Protein AF-A0A9N9WII1-F1 (afdb_monomer_lite)

Structure (mmCIF, N/CA/C/O backbone):
data_AF-A0A9N9WII1-F1
#
_entry.id   AF-A0A9N9WII1-F1
#
loop_
_atom_site.group_PDB
_atom_site.id
_atom_site.type_symbol
_atom_site.label_atom_id
_atom_site.label_alt_id
_atom_site.label_comp_id
_atom_site.label_asym_id
_atom_site.label_entity_id
_atom_site.label_seq_id
_atom_site.pdbx_PDB_ins_code
_atom_site.Cartn_x
_atom_site.Cartn_y
_atom_site.Cartn_z
_atom_site.occupancy
_atom_site.B_iso_or_equiv
_atom_site.auth_seq_id
_atom_site.auth_comp_id
_atom_site.auth_asym_id
_atom_site.auth_atom_id
_atom_site.pdbx_PDB_model_num
ATOM 1 N N . MET A 1 1 ? -1.642 25.940 16.169 1.00 78.31 1 MET A N 1
ATOM 2 C CA . MET A 1 1 ? -2.935 25.217 16.150 1.00 78.31 1 MET A CA 1
ATOM 3 C C . MET A 1 1 ? -2.741 23.756 15.752 1.00 78.31 1 MET A C 1
ATOM 5 O O . MET A 1 1 ? -3.078 22.901 16.557 1.00 78.31 1 MET A O 1
ATOM 9 N N . TYR A 1 2 ? -2.120 23.465 14.601 1.00 85.69 2 TYR A N 1
ATOM 10 C CA . TYR A 1 2 ? -1.881 22.089 14.137 1.00 85.69 2 TYR A CA 1
ATOM 11 C C . TYR A 1 2 ? -1.080 21.204 15.107 1.00 85.69 2 TYR A C 1
ATOM 13 O O . TYR A 1 2 ? -1.518 20.093 15.372 1.00 85.69 2 TYR A O 1
ATOM 21 N N . GLU A 1 3 ? -0.002 21.701 15.731 1.00 89.19 3 GLU A N 1
ATOM 22 C CA . GLU A 1 3 ? 0.749 20.929 16.748 1.00 89.19 3 GLU A CA 1
ATOM 23 C C . GLU A 1 3 ? -0.124 20.468 17.927 1.00 89.19 3 GLU A C 1
ATOM 25 O O . GLU A 1 3 ? -0.008 19.331 18.379 1.00 89.19 3 GLU A O 1
ATOM 30 N N . LYS A 1 4 ? -1.058 21.311 18.395 1.00 88.38 4 LYS A N 1
ATOM 31 C CA . LYS A 1 4 ? -1.980 20.931 19.480 1.00 88.38 4 LYS A CA 1
ATOM 32 C C . LYS A 1 4 ? -2.908 19.796 19.035 1.00 88.38 4 LYS A C 1
ATOM 34 O O . LYS A 1 4 ? -3.167 18.887 19.813 1.00 88.38 4 LYS A O 1
ATOM 39 N N . LEU A 1 5 ? -3.358 19.828 17.779 1.00 87.88 5 LEU A N 1
ATOM 40 C CA . LEU A 1 5 ? -4.249 18.820 17.204 1.00 87.88 5 LEU A CA 1
ATOM 41 C C . LEU A 1 5 ? -3.560 17.456 17.058 1.00 87.88 5 LEU A C 1
ATOM 43 O O . LEU A 1 5 ? -4.119 16.453 17.487 1.00 87.88 5 LEU A O 1
ATOM 47 N N . ILE A 1 6 ? -2.340 17.412 16.509 1.00 89.62 6 ILE A N 1
ATOM 48 C CA . ILE A 1 6 ? -1.592 16.150 16.362 1.00 89.62 6 ILE A CA 1
ATOM 49 C C . ILE A 1 6 ? -1.078 15.604 17.698 1.00 89.62 6 ILE A C 1
ATOM 51 O O . ILE A 1 6 ? -0.870 14.404 17.821 1.00 89.62 6 ILE A O 1
ATOM 55 N N . THR A 1 7 ? -0.896 16.461 18.708 1.00 88.88 7 THR A N 1
ATOM 56 C CA . THR A 1 7 ? -0.556 16.017 20.070 1.00 88.88 7 THR A CA 1
ATOM 57 C C . THR A 1 7 ? -1.765 15.397 20.764 1.00 88.88 7 THR A C 1
ATOM 59 O O . THR A 1 7 ? -1.621 14.393 21.452 1.00 88.88 7 THR A O 1
ATOM 62 N N . ALA A 1 8 ? -2.956 15.966 20.560 1.00 86.19 8 ALA A N 1
ATOM 63 C CA . ALA A 1 8 ? -4.197 15.421 21.101 1.00 86.19 8 ALA A CA 1
ATOM 64 C C . ALA A 1 8 ? -4.619 14.115 20.404 1.00 86.19 8 ALA A C 1
ATOM 66 O O . ALA A 1 8 ? -5.112 13.206 21.062 1.00 86.19 8 ALA A O 1
ATOM 67 N N . PHE A 1 9 ? -4.393 14.005 19.090 1.00 86.94 9 PHE A N 1
ATOM 68 C CA . PHE A 1 9 ? -4.797 12.856 18.274 1.00 86.94 9 PHE A CA 1
ATOM 69 C C . PHE A 1 9 ? -3.612 12.287 17.474 1.00 86.94 9 PHE A C 1
ATOM 71 O O . PHE A 1 9 ? -3.557 12.421 16.244 1.00 86.94 9 PHE A O 1
ATOM 78 N N . PRO A 1 10 ? -2.644 11.641 18.150 1.00 88.12 10 PRO A N 1
ATOM 79 C CA . PRO A 1 10 ? -1.378 11.244 17.540 1.00 88.12 10 PRO A CA 1
ATOM 80 C C . PRO A 1 10 ? -1.521 10.165 16.467 1.00 88.12 10 PRO A C 1
ATOM 82 O O . PRO A 1 10 ? -0.694 10.119 15.564 1.00 88.12 10 PRO A O 1
ATOM 85 N N . THR A 1 11 ? -2.560 9.332 16.509 1.00 88.56 11 THR A N 1
ATOM 86 C CA . THR A 1 11 ? -2.771 8.229 15.554 1.00 88.56 11 THR A CA 1
ATOM 87 C C . THR A 1 11 ? -3.595 8.624 14.326 1.00 88.56 11 THR A C 1
ATOM 89 O O . THR A 1 11 ? -3.671 7.876 13.350 1.00 88.56 11 THR A O 1
ATOM 92 N N . THR A 1 12 ? -4.220 9.805 14.330 1.00 89.81 12 THR A N 1
ATOM 93 C CA . THR A 1 12 ? -5.188 10.194 13.296 1.00 89.81 12 THR A CA 1
ATOM 94 C C . THR A 1 12 ? -4.489 10.751 12.060 1.00 89.81 12 THR A C 1
ATOM 96 O O . THR A 1 12 ? -4.201 11.947 11.965 1.00 89.81 12 THR A O 1
ATOM 99 N N . GLY A 1 13 ? -4.251 9.889 11.067 1.00 89.25 13 GLY A N 1
ATOM 100 C CA . GLY A 1 13 ? -3.503 10.243 9.854 1.00 89.25 13 GLY A CA 1
ATOM 101 C C . GLY A 1 13 ? -4.040 11.464 9.096 1.00 89.25 13 GLY A C 1
ATOM 102 O O . GLY A 1 13 ? -3.256 12.245 8.561 1.00 89.25 13 GLY A O 1
ATOM 103 N N . ARG A 1 14 ? -5.360 11.704 9.123 1.00 90.75 14 ARG A N 1
ATOM 104 C CA . ARG A 1 14 ? -5.988 12.881 8.497 1.00 90.75 14 ARG A CA 1
ATOM 105 C C . ARG A 1 14 ? -5.439 14.208 9.032 1.00 90.75 14 ARG A C 1
ATOM 107 O O . ARG A 1 14 ? -5.231 15.129 8.248 1.00 90.75 14 ARG A O 1
ATOM 114 N N . PHE A 1 15 ? -5.204 14.326 10.338 1.00 92.00 15 PHE A N 1
ATOM 115 C CA . PHE A 1 15 ? -4.716 15.576 10.932 1.00 92.00 15 PHE A CA 1
ATOM 116 C C . PHE A 1 15 ? -3.247 15.828 10.603 1.00 92.00 15 PHE A C 1
ATOM 118 O O . PHE A 1 15 ? -2.879 16.954 10.268 1.00 92.00 15 PHE A O 1
ATOM 125 N N . TRP A 1 16 ? -2.435 14.769 10.607 1.00 93.62 16 TRP A N 1
ATOM 126 C CA . TRP A 1 16 ? -1.055 14.826 10.130 1.00 93.62 16 TRP A CA 1
ATOM 127 C C . TRP A 1 16 ? -0.985 15.245 8.664 1.00 93.62 16 TRP A C 1
ATOM 129 O O . TRP A 1 16 ? -0.199 16.125 8.325 1.00 93.62 16 TRP A O 1
ATOM 139 N N . LYS A 1 17 ? -1.854 14.686 7.813 1.00 93.25 17 LYS A N 1
ATOM 140 C CA . LYS A 1 17 ? -1.925 15.025 6.388 1.00 93.25 17 LYS A CA 1
ATOM 141 C C . LYS A 1 17 ? -2.184 16.517 6.190 1.00 93.25 17 LYS A C 1
ATOM 143 O O . LYS A 1 17 ? -1.408 17.167 5.504 1.00 93.25 17 LYS A O 1
ATOM 148 N N . ILE A 1 18 ? -3.216 17.063 6.840 1.00 92.81 18 ILE A N 1
ATOM 149 C CA . ILE A 1 18 ? -3.580 18.486 6.724 1.00 92.81 18 ILE A CA 1
ATOM 150 C C . ILE A 1 18 ? -2.409 19.388 7.135 1.00 92.81 18 ILE A C 1
ATOM 152 O O . ILE A 1 18 ? -2.119 20.376 6.462 1.00 92.81 18 ILE A O 1
ATOM 156 N N . TYR A 1 19 ? -1.720 19.048 8.227 1.00 93.81 19 TYR A N 1
ATOM 157 C CA . TYR A 1 19 ? -0.582 19.834 8.693 1.00 93.81 19 TYR A CA 1
ATOM 158 C C . TYR A 1 19 ? 0.592 19.781 7.706 1.00 93.81 19 TYR A C 1
ATOM 160 O O . TYR A 1 19 ? 1.132 20.822 7.335 1.00 93.81 19 TYR A O 1
ATOM 168 N N . ILE A 1 20 ? 0.948 18.587 7.227 1.00 94.50 20 ILE A N 1
ATOM 169 C CA . ILE A 1 20 ? 2.042 18.413 6.266 1.00 94.50 20 ILE A CA 1
ATOM 170 C C . ILE A 1 20 ? 1.716 19.106 4.937 1.00 94.50 20 ILE A C 1
ATOM 172 O O . ILE A 1 20 ? 2.574 19.795 4.395 1.00 94.50 20 ILE A O 1
ATOM 176 N N . GLU A 1 21 ? 0.485 18.993 4.431 1.00 93.94 21 GLU A N 1
ATOM 177 C CA . GLU A 1 21 ? 0.046 19.685 3.212 1.00 93.94 21 GLU A CA 1
ATOM 178 C C . GLU A 1 21 ? 0.170 21.206 3.343 1.00 93.94 21 GLU A C 1
ATOM 180 O O . GLU A 1 21 ? 0.586 21.878 2.398 1.00 93.94 21 GLU A O 1
ATOM 185 N N . GLN A 1 22 ? -0.159 21.758 4.512 1.00 93.69 22 GLN A N 1
ATOM 186 C CA . GLN A 1 22 ? -0.024 23.189 4.761 1.00 93.69 22 GLN A CA 1
ATOM 187 C C . GLN A 1 22 ? 1.446 23.633 4.771 1.00 93.69 22 GLN A C 1
ATOM 189 O O . GLN A 1 22 ? 1.782 24.647 4.158 1.00 93.69 22 GLN A O 1
ATOM 194 N N . GLU A 1 23 ? 2.332 22.874 5.420 1.00 93.25 23 GLU A N 1
ATOM 195 C CA . GLU A 1 23 ? 3.770 23.177 5.442 1.00 93.25 23 GLU A CA 1
ATOM 196 C C . GLU A 1 23 ? 4.429 22.969 4.068 1.00 93.25 23 GLU A C 1
ATOM 198 O O . GLU A 1 23 ? 5.315 23.737 3.691 1.00 93.25 23 GLU A O 1
ATOM 203 N N . MET A 1 24 ? 3.955 21.997 3.278 1.00 92.44 24 MET A N 1
ATOM 204 C CA . MET A 1 24 ? 4.363 21.817 1.882 1.00 92.44 24 MET A CA 1
ATOM 205 C C . MET A 1 24 ? 3.962 23.013 1.014 1.00 92.44 24 MET A C 1
ATOM 207 O O . MET A 1 24 ? 4.803 23.539 0.288 1.00 92.44 24 MET A O 1
ATOM 211 N N . LYS A 1 25 ? 2.718 23.505 1.126 1.00 92.75 25 LYS A N 1
ATOM 212 C CA . LYS A 1 25 ? 2.266 24.720 0.415 1.00 92.75 25 LYS A CA 1
ATOM 213 C C . LYS A 1 25 ? 3.098 25.948 0.782 1.00 92.75 25 LYS A C 1
ATOM 215 O O . LYS A 1 25 ? 3.365 26.784 -0.075 1.00 92.75 25 LYS A O 1
ATOM 220 N N . ALA A 1 26 ? 3.531 26.036 2.039 1.00 93.38 26 ALA A N 1
ATOM 221 C CA . ALA A 1 26 ? 4.420 27.088 2.521 1.00 93.38 26 ALA A CA 1
ATOM 222 C C . ALA A 1 26 ? 5.902 26.881 2.138 1.00 93.38 26 ALA A C 1
ATOM 224 O O . ALA A 1 26 ? 6.727 27.724 2.474 1.00 93.38 26 ALA A O 1
ATOM 225 N N . ARG A 1 27 ? 6.251 25.782 1.447 1.00 91.94 27 ARG A N 1
ATOM 226 C CA . ARG A 1 27 ? 7.625 25.380 1.083 1.00 91.94 27 ARG A CA 1
ATOM 227 C C . ARG A 1 27 ? 8.581 25.219 2.275 1.00 91.94 27 ARG A C 1
ATOM 229 O O . ARG A 1 27 ? 9.798 25.298 2.121 1.00 91.94 27 ARG A O 1
ATOM 236 N N . ASN A 1 28 ? 8.055 24.912 3.461 1.00 92.94 28 ASN A N 1
ATOM 237 C CA . ASN A 1 28 ? 8.848 24.675 4.671 1.00 92.94 28 ASN A CA 1
ATOM 238 C C . ASN A 1 28 ? 9.367 23.225 4.727 1.00 92.94 28 ASN A C 1
ATOM 240 O O . ASN A 1 28 ? 9.013 22.452 5.622 1.00 92.94 28 ASN A O 1
ATOM 244 N N . PHE A 1 29 ? 10.207 22.829 3.767 1.00 91.81 29 PHE A N 1
ATOM 245 C CA . PHE A 1 29 ? 10.598 21.425 3.582 1.00 91.81 29 PHE A CA 1
ATOM 246 C C . PHE A 1 29 ? 11.352 20.807 4.771 1.00 91.81 29 PHE A C 1
ATOM 248 O O . PHE A 1 29 ? 11.190 19.615 5.025 1.00 91.81 29 PHE A O 1
ATOM 255 N N . GLU A 1 30 ? 12.099 21.600 5.546 1.00 92.31 30 GLU A N 1
ATOM 256 C CA . GLU A 1 30 ? 12.754 21.127 6.777 1.00 92.31 30 GLU A CA 1
ATOM 257 C C . GLU A 1 30 ? 11.744 20.694 7.848 1.00 92.31 30 GLU A C 1
ATOM 259 O O . GLU A 1 30 ? 11.939 19.699 8.549 1.00 92.31 30 GLU A O 1
ATOM 264 N N . LYS A 1 31 ? 10.637 21.435 7.985 1.00 92.75 31 LYS A N 1
ATOM 265 C CA . LYS A 1 31 ? 9.561 21.071 8.915 1.00 92.75 31 LYS A CA 1
ATOM 266 C C . LYS A 1 31 ? 8.824 19.838 8.421 1.00 92.75 31 LYS A C 1
ATOM 268 O O . LYS A 1 31 ? 8.553 18.945 9.217 1.00 92.75 31 LYS A O 1
ATOM 273 N N . VAL A 1 32 ? 8.542 19.769 7.120 1.00 93.75 32 VAL A N 1
ATOM 274 C CA . VAL A 1 32 ? 7.901 18.606 6.491 1.00 93.75 32 VAL A CA 1
ATOM 275 C C . VAL A 1 32 ? 8.704 17.328 6.752 1.00 93.75 32 VAL A C 1
ATOM 277 O O . VAL A 1 32 ? 8.130 16.321 7.163 1.00 93.75 32 VAL A O 1
ATOM 280 N N . GLU A 1 33 ? 10.030 17.377 6.614 1.00 92.75 33 GLU A N 1
ATOM 281 C CA . GLU A 1 33 ? 10.902 16.233 6.901 1.00 92.75 33 GLU A CA 1
ATOM 282 C C . GLU A 1 33 ? 10.810 15.788 8.369 1.00 92.75 33 GLU A C 1
ATOM 284 O O . GLU A 1 33 ? 10.593 14.607 8.650 1.00 92.75 33 GLU A O 1
ATOM 289 N N . LYS A 1 34 ? 10.869 16.737 9.315 1.00 94.12 34 LYS A N 1
ATOM 290 C CA . LYS A 1 34 ? 10.694 16.454 10.751 1.00 94.12 34 LYS A CA 1
ATOM 291 C C . LYS A 1 34 ? 9.317 15.865 11.073 1.00 94.12 34 LYS A C 1
ATOM 293 O O . LYS A 1 34 ? 9.204 15.018 11.959 1.00 94.12 34 LYS A O 1
ATOM 298 N N . LEU A 1 35 ? 8.263 16.291 10.374 1.00 93.94 35 LEU A N 1
ATOM 299 C CA . LEU A 1 35 ? 6.918 15.739 10.548 1.00 93.94 35 LEU A CA 1
ATOM 300 C C . LEU A 1 35 ? 6.841 14.292 10.058 1.00 93.94 35 LEU A C 1
ATOM 302 O O . LEU A 1 35 ? 6.364 13.437 10.804 1.00 93.94 35 LEU A O 1
ATOM 306 N N . PHE A 1 36 ? 7.384 13.987 8.875 1.00 94.31 36 PHE A N 1
ATOM 307 C CA . PHE A 1 36 ? 7.441 12.608 8.382 1.00 94.31 36 PHE A CA 1
ATOM 308 C C . PHE A 1 36 ? 8.247 11.693 9.311 1.00 94.31 36 PHE A C 1
ATOM 310 O O . PHE A 1 36 ? 7.791 10.590 9.607 1.00 94.31 36 PHE A O 1
ATOM 317 N N . GLN A 1 37 ? 9.382 12.154 9.847 1.00 92.81 37 GLN A N 1
ATOM 318 C CA . GLN A 1 37 ? 10.167 11.389 10.826 1.00 92.81 37 GLN A CA 1
ATOM 319 C C . GLN A 1 37 ? 9.369 11.053 12.099 1.00 92.81 37 GLN A C 1
ATOM 321 O O . GLN A 1 37 ? 9.545 9.977 12.670 1.00 92.81 37 GLN A O 1
ATOM 326 N N . ARG A 1 38 ? 8.464 11.941 12.537 1.00 91.81 38 ARG A N 1
ATOM 327 C CA . ARG A 1 38 ? 7.618 11.723 13.724 1.00 91.81 38 ARG A CA 1
ATOM 328 C C . ARG A 1 38 ? 6.481 10.732 13.476 1.00 91.81 38 ARG A C 1
ATOM 330 O O . ARG A 1 38 ? 6.171 9.952 14.378 1.00 91.81 38 ARG A O 1
ATOM 337 N N . CYS A 1 39 ? 5.835 10.786 12.309 1.00 91.69 39 CYS A N 1
ATOM 338 C CA . CYS A 1 39 ? 4.554 10.105 12.095 1.00 91.69 39 CYS A CA 1
ATOM 339 C C . CYS A 1 39 ? 4.600 8.900 11.148 1.00 91.69 39 CYS A C 1
ATOM 341 O O . CYS A 1 39 ? 3.839 7.959 11.354 1.00 91.69 39 CYS A O 1
ATOM 343 N N . LEU A 1 40 ? 5.465 8.891 10.129 1.00 90.38 40 LEU A N 1
ATOM 344 C CA . LEU A 1 40 ? 5.336 7.977 8.983 1.00 90.38 40 LEU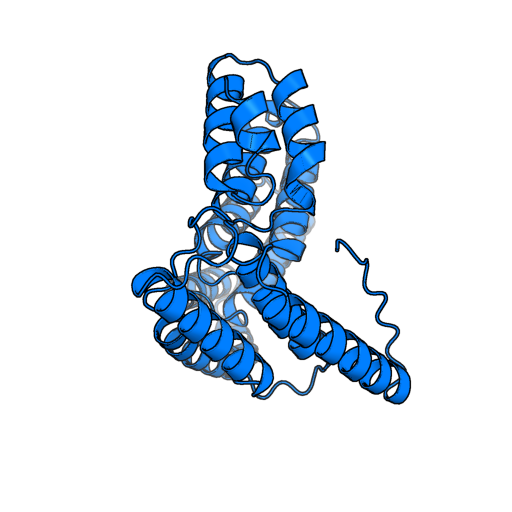 A CA 1
ATOM 345 C C . LEU A 1 40 ? 5.439 6.494 9.379 1.00 90.38 40 LEU A C 1
ATOM 347 O O . LEU A 1 40 ? 4.693 5.663 8.873 1.00 90.38 40 LEU A O 1
ATOM 351 N N . MET A 1 41 ? 6.320 6.175 10.330 1.00 89.56 41 MET A N 1
ATOM 352 C CA . MET A 1 41 ? 6.510 4.805 10.826 1.00 89.56 41 MET A CA 1
ATOM 353 C C . MET A 1 41 ? 5.447 4.354 11.830 1.00 89.56 41 MET A C 1
ATOM 355 O O . MET A 1 41 ? 5.254 3.157 12.001 1.00 89.56 41 MET A O 1
ATOM 359 N N . LYS A 1 42 ? 4.781 5.299 12.502 1.00 87.44 42 LYS A N 1
ATOM 360 C CA . LYS A 1 42 ? 3.769 5.014 13.532 1.00 87.44 42 LYS A CA 1
ATOM 361 C C . LYS A 1 42 ? 2.357 4.968 12.956 1.00 87.44 42 LYS A C 1
ATOM 363 O O . LYS A 1 42 ? 1.480 4.326 13.517 1.00 87.44 42 LYS A O 1
ATOM 368 N N . ILE A 1 43 ? 2.129 5.680 11.853 1.00 90.38 43 ILE A N 1
ATOM 369 C CA . ILE A 1 43 ? 0.808 5.877 11.264 1.00 90.38 43 ILE A CA 1
ATOM 370 C C . ILE A 1 43 ? 0.801 5.294 9.859 1.00 90.38 43 ILE A C 1
ATOM 372 O O . ILE A 1 43 ? 1.159 5.950 8.879 1.00 90.38 43 ILE A O 1
ATOM 376 N N . LEU A 1 44 ? 0.331 4.057 9.752 1.00 92.25 44 LEU A N 1
ATOM 377 C CA . LEU A 1 44 ? 0.162 3.369 8.477 1.00 92.25 44 LEU A CA 1
ATOM 378 C C . LEU A 1 44 ? -1.106 3.847 7.757 1.00 92.25 44 LEU A C 1
ATOM 380 O O . LEU A 1 44 ? -2.044 3.091 7.553 1.00 92.25 44 LEU A O 1
ATOM 384 N N . ASN A 1 45 ? -1.162 5.120 7.371 1.00 93.19 45 ASN A N 1
ATOM 385 C CA . ASN A 1 45 ? -2.290 5.680 6.627 1.00 93.19 45 ASN A CA 1
ATOM 386 C C . ASN A 1 45 ? -1.921 5.887 5.151 1.00 93.19 45 ASN A C 1
ATOM 388 O O . ASN A 1 45 ? -0.972 6.609 4.848 1.00 93.19 45 ASN A O 1
ATOM 392 N N . ILE A 1 46 ? -2.694 5.300 4.232 1.00 93.94 46 ILE A N 1
ATOM 393 C CA . ILE A 1 46 ? -2.408 5.337 2.788 1.00 93.94 46 ILE A CA 1
ATOM 394 C C . ILE A 1 46 ? -2.225 6.753 2.230 1.00 93.94 46 ILE A C 1
ATOM 396 O O . ILE A 1 46 ? -1.336 6.991 1.415 1.00 93.94 46 ILE A O 1
ATOM 400 N N . GLU A 1 47 ? -2.998 7.723 2.714 1.00 94.06 47 GLU A N 1
ATOM 401 C CA . GLU A 1 47 ? -2.918 9.100 2.238 1.00 94.06 47 GLU A CA 1
ATOM 402 C C . GLU A 1 47 ? -1.647 9.814 2.718 1.00 94.06 47 GLU A C 1
ATOM 404 O O . GLU A 1 47 ? -1.092 10.622 1.974 1.00 94.06 47 GLU A O 1
ATOM 409 N N . LEU A 1 48 ? -1.139 9.486 3.913 1.00 94.44 48 LEU A N 1
ATOM 410 C CA . LEU A 1 48 ? 0.159 9.982 4.388 1.00 94.44 48 LEU A CA 1
ATOM 411 C C . LEU A 1 48 ? 1.317 9.430 3.557 1.00 94.44 48 LEU A C 1
ATOM 413 O O . LEU A 1 48 ? 2.227 10.177 3.206 1.00 94.44 48 LEU A O 1
ATOM 417 N N . TRP A 1 49 ? 1.274 8.144 3.209 1.00 96.06 49 TRP A N 1
ATOM 418 C CA . TRP A 1 49 ? 2.300 7.519 2.370 1.00 96.06 49 TRP A CA 1
ATOM 419 C C . TRP A 1 49 ? 2.296 8.077 0.943 1.00 96.06 49 TRP A C 1
ATOM 421 O O . TRP A 1 49 ? 3.359 8.333 0.380 1.00 96.06 49 TRP A O 1
ATOM 431 N N . ARG A 1 50 ? 1.117 8.361 0.376 1.00 96.25 50 ARG A N 1
ATOM 432 C CA . ARG A 1 50 ? 1.002 9.077 -0.906 1.00 96.25 50 ARG A CA 1
ATOM 433 C C . ARG A 1 50 ? 1.574 10.493 -0.818 1.00 96.25 50 ARG A C 1
ATOM 435 O O . ARG A 1 50 ? 2.307 10.911 -1.712 1.00 96.25 50 ARG A O 1
ATOM 442 N N . LEU A 1 51 ? 1.290 11.217 0.267 1.00 96.19 51 LEU A N 1
ATOM 443 C CA . LEU A 1 51 ? 1.851 12.550 0.501 1.00 96.19 51 LEU A CA 1
ATOM 444 C C . LEU A 1 51 ? 3.381 12.511 0.644 1.00 96.19 51 LEU A C 1
ATOM 446 O O . LEU A 1 51 ? 4.064 13.365 0.087 1.00 96.19 51 LEU A O 1
ATOM 450 N N . TYR A 1 52 ? 3.922 11.496 1.321 1.00 96.62 52 TYR A N 1
ATOM 451 C CA . TYR A 1 52 ? 5.364 11.262 1.424 1.00 96.62 52 TYR A CA 1
ATOM 452 C C . TYR A 1 52 ? 6.014 11.043 0.052 1.00 96.62 52 TYR A C 1
ATOM 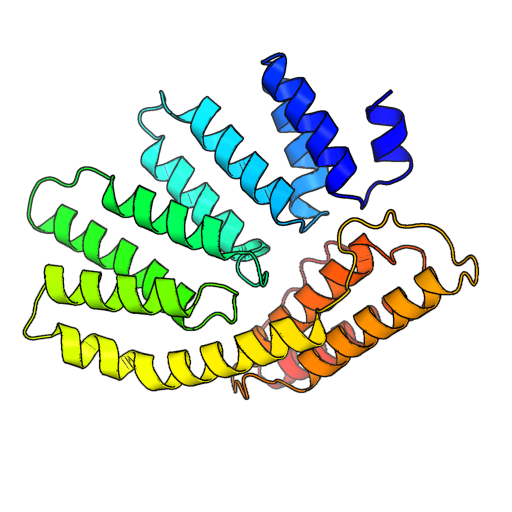454 O O . TYR A 1 52 ? 7.004 11.699 -0.268 1.00 96.62 52 TYR A O 1
ATOM 462 N N . LEU A 1 53 ? 5.438 10.182 -0.792 1.00 96.69 53 LEU A N 1
ATOM 463 C CA . LEU A 1 53 ? 5.951 9.945 -2.145 1.00 96.69 53 LEU A CA 1
ATOM 464 C C . LEU A 1 53 ? 5.910 11.222 -2.998 1.00 96.69 53 LEU A C 1
ATOM 466 O O . LEU A 1 53 ? 6.874 11.522 -3.703 1.00 96.69 53 LEU A O 1
ATOM 470 N N . ASN A 1 54 ? 4.846 12.020 -2.880 1.00 95.44 54 ASN A N 1
ATOM 471 C CA . ASN A 1 54 ? 4.758 13.324 -3.541 1.00 95.44 54 ASN A CA 1
ATOM 472 C C . ASN A 1 54 ? 5.836 14.300 -3.047 1.00 95.44 54 ASN A C 1
ATOM 474 O O . ASN A 1 54 ? 6.478 14.957 -3.863 1.00 95.44 54 ASN A O 1
ATOM 478 N N . TYR A 1 55 ? 6.092 14.351 -1.739 1.00 95.19 55 TYR A N 1
ATOM 479 C CA . TYR A 1 55 ? 7.170 15.157 -1.164 1.00 95.19 55 TYR A CA 1
ATOM 480 C C . TYR A 1 55 ? 8.553 14.740 -1.691 1.00 95.19 55 TYR A C 1
ATOM 482 O O . TYR A 1 55 ? 9.354 15.598 -2.071 1.00 95.19 55 TYR A O 1
ATOM 490 N N . VAL A 1 56 ? 8.849 13.436 -1.757 1.00 95.25 56 VAL A N 1
ATOM 491 C CA . VAL A 1 56 ? 10.122 12.941 -2.312 1.00 95.25 56 VAL A CA 1
ATOM 492 C C . VAL A 1 56 ? 10.233 13.307 -3.792 1.00 95.25 56 VAL A C 1
ATOM 494 O O . VAL A 1 56 ? 11.283 13.782 -4.228 1.00 95.25 56 VAL A O 1
ATOM 497 N N . LYS A 1 57 ? 9.143 13.157 -4.553 1.00 94.12 57 LYS A N 1
ATOM 498 C CA . LYS A 1 57 ? 9.079 13.549 -5.963 1.00 94.12 57 LYS A CA 1
ATOM 499 C C . LYS A 1 57 ? 9.377 15.036 -6.156 1.00 94.12 57 LYS A C 1
ATOM 501 O O . LYS A 1 57 ? 10.186 15.366 -7.012 1.00 94.12 57 LYS A O 1
ATOM 506 N N . GLU A 1 58 ? 8.770 15.917 -5.367 1.00 92.44 58 GLU A N 1
ATOM 507 C CA . GLU A 1 58 ? 8.935 17.369 -5.503 1.00 92.44 58 GLU A CA 1
ATOM 508 C C . GLU A 1 58 ? 10.313 17.857 -5.034 1.00 92.44 58 GLU A C 1
ATOM 510 O O . GLU A 1 58 ? 10.932 18.695 -5.683 1.00 92.44 58 GLU A O 1
ATOM 515 N N . THR A 1 59 ? 10.831 17.313 -3.931 1.00 92.19 59 THR A N 1
ATOM 516 C CA . THR A 1 59 ? 12.078 17.814 -3.328 1.00 92.19 59 THR A CA 1
ATOM 517 C C . THR A 1 59 ? 13.342 17.199 -3.907 1.00 92.19 59 THR A C 1
ATOM 519 O O . THR A 1 59 ? 14.417 17.790 -3.792 1.00 92.19 59 THR A O 1
ATOM 522 N N . LYS A 1 60 ? 13.258 15.995 -4.485 1.00 91.75 60 LYS A N 1
ATOM 523 C CA . LYS A 1 60 ? 14.434 15.255 -4.961 1.00 91.75 60 LYS A CA 1
ATOM 524 C C . LYS A 1 60 ? 14.538 15.197 -6.485 1.00 91.75 60 LYS A C 1
ATOM 526 O O . LYS A 1 60 ? 15.556 14.699 -6.951 1.00 91.75 60 LYS A O 1
ATOM 531 N N . CYS A 1 61 ? 13.569 15.714 -7.252 1.00 90.75 61 CYS A N 1
ATOM 532 C CA . CYS A 1 61 ? 13.547 15.621 -8.724 1.00 90.75 61 CYS A CA 1
ATOM 533 C C . CYS A 1 61 ? 14.789 16.193 -9.421 1.00 90.75 61 CYS A C 1
ATOM 535 O O . CYS A 1 61 ? 15.181 15.685 -10.465 1.00 90.75 61 CYS A O 1
ATOM 537 N N . MET A 1 62 ? 15.420 17.214 -8.838 1.00 90.19 62 MET A N 1
ATOM 538 C CA . MET A 1 62 ? 16.603 17.870 -9.410 1.00 90.19 62 MET A CA 1
ATOM 539 C C . MET A 1 62 ? 17.921 17.163 -9.056 1.00 90.19 62 MET A C 1
ATOM 541 O O . MET A 1 62 ? 18.983 17.578 -9.514 1.00 90.19 62 MET A O 1
ATOM 545 N N . LEU A 1 63 ? 17.890 16.125 -8.212 1.00 92.00 63 LEU A N 1
ATOM 546 C CA . LEU A 1 63 ? 19.099 15.401 -7.830 1.00 92.00 63 LEU A CA 1
ATOM 547 C C . LEU A 1 63 ? 19.507 14.410 -8.931 1.00 92.00 63 LEU A C 1
ATOM 549 O O . LEU A 1 63 ? 18.652 13.673 -9.420 1.00 92.00 63 LEU A O 1
ATOM 553 N N . PRO A 1 64 ? 20.809 14.259 -9.235 1.00 90.88 64 PRO A N 1
ATOM 554 C CA . PRO A 1 64 ? 21.280 13.212 -10.148 1.00 90.88 64 PRO A CA 1
ATOM 555 C C . PRO A 1 64 ? 20.871 11.800 -9.696 1.00 90.88 64 PRO A C 1
ATOM 557 O O . PRO A 1 64 ? 20.554 10.939 -10.509 1.00 90.88 64 PRO A O 1
ATOM 560 N N . THR A 1 65 ? 20.799 11.586 -8.378 1.00 93.19 65 THR A N 1
ATOM 561 C CA . THR A 1 65 ? 20.380 10.327 -7.736 1.00 93.19 65 THR A CA 1
ATOM 562 C C . THR A 1 65 ? 18.863 10.213 -7.541 1.00 93.19 65 THR A C 1
ATOM 564 O O . THR A 1 65 ? 18.397 9.341 -6.809 1.00 93.19 65 THR A O 1
ATOM 567 N N . TYR A 1 66 ? 18.063 11.085 -8.171 1.00 93.56 66 TYR A N 1
ATOM 568 C CA . TYR A 1 66 ? 16.603 11.090 -8.033 1.00 93.56 66 TYR A CA 1
ATOM 569 C C . TYR A 1 66 ? 15.990 9.720 -8.319 1.00 93.56 66 TYR A C 1
ATOM 571 O O . TYR A 1 66 ? 15.180 9.238 -7.528 1.00 93.56 66 TYR A O 1
ATOM 579 N N . LYS A 1 67 ? 16.400 9.080 -9.424 1.00 92.25 67 LYS A N 1
ATOM 580 C CA . LYS A 1 67 ? 15.814 7.811 -9.871 1.00 92.25 67 LYS A CA 1
ATOM 581 C C . LYS A 1 67 ? 15.974 6.712 -8.808 1.00 92.25 67 LYS A C 1
ATOM 583 O O . LYS A 1 67 ? 15.008 6.037 -8.465 1.00 92.25 67 LYS A O 1
ATOM 588 N N . GLU A 1 68 ? 17.169 6.601 -8.233 1.00 92.44 68 GLU A N 1
ATOM 589 C CA . GLU A 1 68 ? 17.485 5.646 -7.165 1.00 92.44 68 GLU A CA 1
ATOM 590 C C . GLU A 1 68 ? 16.717 5.958 -5.877 1.00 92.44 68 GLU A C 1
ATOM 592 O O . GLU A 1 68 ? 16.069 5.079 -5.312 1.00 92.44 68 GLU A O 1
ATOM 597 N N . LYS A 1 69 ? 16.728 7.223 -5.435 1.00 94.31 69 LYS A N 1
ATOM 598 C CA . LYS A 1 69 ? 16.032 7.647 -4.209 1.00 94.31 69 LYS A CA 1
ATOM 599 C C . LYS A 1 69 ? 14.521 7.465 -4.307 1.00 94.31 69 LYS A C 1
ATOM 601 O O . LYS A 1 69 ? 13.886 7.072 -3.333 1.00 94.31 69 LYS A O 1
ATOM 606 N N . MET A 1 70 ? 13.941 7.742 -5.472 1.00 96.25 70 MET A N 1
ATOM 607 C CA . MET A 1 70 ? 12.510 7.581 -5.699 1.00 96.25 70 MET A CA 1
ATOM 608 C C . MET A 1 70 ? 12.117 6.100 -5.752 1.00 96.25 70 MET A C 1
ATOM 610 O O . MET A 1 70 ? 11.114 5.728 -5.149 1.00 96.25 70 MET A O 1
ATOM 614 N N . ALA A 1 71 ? 12.917 5.240 -6.398 1.00 95.31 71 ALA A N 1
ATOM 615 C CA . ALA A 1 71 ? 12.696 3.792 -6.377 1.00 95.31 71 ALA A CA 1
ATOM 616 C C . ALA A 1 71 ? 12.746 3.232 -4.944 1.00 95.31 71 ALA A C 1
ATOM 618 O O . ALA A 1 71 ? 11.828 2.529 -4.530 1.00 95.31 71 ALA A O 1
ATOM 619 N N . GLN A 1 72 ? 13.746 3.637 -4.150 1.00 96.31 72 GLN A N 1
ATOM 620 C CA . GLN A 1 72 ? 13.846 3.268 -2.732 1.00 96.31 72 GLN A CA 1
ATOM 621 C C . GLN A 1 72 ? 12.630 3.737 -1.922 1.00 96.31 72 GLN A C 1
ATOM 623 O O . GLN A 1 72 ? 12.123 2.989 -1.088 1.00 96.31 72 GLN A O 1
ATOM 628 N N . ALA A 1 73 ? 12.133 4.952 -2.175 1.00 97.00 73 ALA A N 1
ATOM 629 C CA . ALA A 1 73 ? 10.943 5.471 -1.504 1.00 97.00 73 ALA A CA 1
ATOM 630 C C . ALA A 1 73 ? 9.680 4.663 -1.851 1.00 97.00 73 ALA A C 1
ATOM 632 O O . ALA A 1 73 ? 8.879 4.381 -0.958 1.00 97.00 73 ALA A O 1
ATOM 633 N N . TYR A 1 74 ? 9.511 4.252 -3.114 1.00 98.19 74 TYR A N 1
ATOM 634 C CA . TYR A 1 74 ? 8.411 3.373 -3.521 1.00 98.19 74 TYR A CA 1
ATOM 635 C C . TYR A 1 74 ? 8.527 1.975 -2.913 1.00 98.19 74 TYR A C 1
ATOM 637 O O . TYR A 1 74 ? 7.539 1.473 -2.378 1.00 98.19 74 TYR A O 1
ATOM 645 N N . ASP A 1 75 ? 9.711 1.359 -2.946 1.00 96.69 75 ASP A N 1
ATOM 646 C CA . ASP A 1 75 ? 9.936 0.044 -2.339 1.00 96.69 75 ASP A CA 1
ATOM 647 C C . ASP A 1 75 ? 9.624 0.074 -0.838 1.00 96.69 75 ASP A C 1
ATOM 649 O O . ASP A 1 75 ? 8.900 -0.790 -0.338 1.00 96.69 75 ASP A O 1
ATOM 653 N N . PHE A 1 76 ? 10.085 1.119 -0.146 1.00 96.31 76 PHE A N 1
ATOM 654 C CA . PHE A 1 76 ? 9.811 1.350 1.268 1.00 96.31 76 PHE A CA 1
ATOM 655 C C . PHE A 1 76 ? 8.316 1.550 1.548 1.00 96.31 76 PHE A C 1
ATOM 657 O O . PHE A 1 76 ? 7.764 0.921 2.453 1.00 96.31 76 PHE A O 1
ATOM 664 N N . ALA A 1 77 ? 7.627 2.368 0.745 1.00 96.81 77 ALA A N 1
ATOM 665 C CA . ALA A 1 77 ? 6.186 2.552 0.877 1.00 96.81 77 ALA A CA 1
ATOM 666 C C . ALA A 1 77 ? 5.438 1.228 0.676 1.00 96.81 77 ALA A C 1
ATOM 668 O O . ALA A 1 77 ? 4.595 0.863 1.490 1.00 96.81 77 ALA A O 1
ATOM 669 N N . LEU A 1 78 ? 5.775 0.455 -0.356 1.00 96.31 78 LEU A N 1
ATOM 670 C CA . LEU A 1 78 ? 5.131 -0.827 -0.635 1.00 96.31 78 LEU A CA 1
ATOM 671 C C . LEU A 1 78 ? 5.449 -1.898 0.410 1.00 96.31 78 LEU A C 1
ATOM 673 O O . LEU A 1 78 ? 4.651 -2.813 0.603 1.00 96.31 78 LEU A O 1
ATOM 677 N N . GLU A 1 79 ? 6.595 -1.835 1.083 1.00 95.06 79 GLU A N 1
ATOM 678 C CA . GLU A 1 79 ? 6.888 -2.693 2.235 1.00 95.06 79 GLU A CA 1
ATOM 679 C C . GLU A 1 79 ? 5.938 -2.408 3.410 1.00 95.06 79 GLU A C 1
ATOM 681 O O . GLU A 1 79 ? 5.489 -3.343 4.069 1.00 95.06 79 GLU A O 1
ATOM 686 N N . LYS A 1 80 ? 5.601 -1.134 3.651 1.00 94.00 80 LYS A N 1
ATOM 687 C CA . LYS A 1 80 ? 4.805 -0.705 4.813 1.00 94.00 80 LYS A CA 1
ATOM 688 C C . LYS A 1 80 ? 3.299 -0.655 4.571 1.00 94.00 80 LYS A C 1
ATOM 690 O O . LYS A 1 80 ? 2.538 -1.114 5.413 1.00 94.00 80 LYS A O 1
ATOM 695 N N . ILE A 1 81 ? 2.864 -0.105 3.439 1.00 95.56 81 ILE A N 1
ATOM 696 C CA . ILE A 1 81 ? 1.450 0.146 3.115 1.00 95.56 81 ILE A CA 1
ATOM 697 C C . ILE A 1 81 ? 0.972 -0.632 1.879 1.00 95.56 81 ILE A C 1
ATOM 699 O O . ILE A 1 81 ? -0.176 -0.501 1.469 1.00 95.56 81 ILE A O 1
ATOM 703 N N . GLY A 1 82 ? 1.819 -1.475 1.278 1.00 95.25 82 GLY A N 1
ATOM 704 C CA . GLY A 1 82 ? 1.467 -2.211 0.057 1.00 95.25 82 GLY A CA 1
ATOM 705 C C . GLY A 1 82 ? 0.341 -3.238 0.225 1.00 95.25 82 GLY A C 1
ATOM 706 O O . GLY A 1 82 ? -0.252 -3.630 -0.775 1.00 95.25 82 GLY A O 1
ATOM 707 N N . LEU A 1 83 ? 0.042 -3.654 1.465 1.00 95.19 83 LEU A N 1
ATOM 708 C CA . LEU A 1 83 ? -1.068 -4.555 1.813 1.00 95.19 83 LEU A CA 1
ATOM 709 C C . LEU A 1 83 ? -2.418 -3.834 1.961 1.00 95.19 83 LEU A C 1
ATOM 711 O O . LEU A 1 83 ? -3.440 -4.493 2.144 1.00 95.19 83 LEU A O 1
ATOM 715 N N . ASP A 1 84 ? -2.429 -2.501 1.907 1.00 96.38 84 ASP A N 1
ATOM 716 C CA . ASP A 1 84 ? -3.650 -1.711 1.988 1.00 96.38 84 ASP A CA 1
ATOM 717 C C . ASP A 1 84 ? -4.563 -1.989 0.792 1.00 96.38 84 ASP A C 1
ATOM 719 O O . ASP A 1 84 ? -4.123 -1.964 -0.359 1.00 96.38 84 ASP A O 1
ATOM 723 N N . ILE A 1 85 ? -5.857 -2.180 1.049 1.00 95.75 85 ILE A N 1
ATOM 724 C CA . ILE A 1 85 ? -6.862 -2.387 0.000 1.00 95.75 85 ILE A CA 1
ATOM 725 C C . ILE A 1 85 ? -6.873 -1.245 -1.039 1.00 95.75 85 ILE A C 1
ATOM 727 O O . ILE A 1 85 ? -7.184 -1.474 -2.207 1.00 95.75 85 ILE A O 1
ATOM 731 N N . HIS A 1 86 ? -6.489 -0.027 -0.644 1.00 96.31 86 HIS A N 1
ATOM 732 C CA . HIS A 1 86 ? -6.403 1.151 -1.508 1.00 96.31 86 HIS A CA 1
ATOM 733 C C . HIS A 1 86 ? -4.974 1.445 -2.000 1.00 96.31 86 HIS A C 1
ATOM 735 O O . HIS A 1 86 ? -4.713 2.550 -2.471 1.00 96.31 86 HIS A O 1
ATOM 741 N N . ALA A 1 87 ? -4.038 0.490 -1.927 1.00 97.00 87 ALA A N 1
ATOM 742 C CA . ALA A 1 87 ? -2.647 0.687 -2.353 1.00 97.00 87 ALA A CA 1
ATOM 743 C C . ALA A 1 87 ? -2.450 0.796 -3.876 1.00 97.00 87 ALA A C 1
ATOM 745 O O . ALA A 1 87 ? -1.346 1.119 -4.319 1.00 97.00 87 ALA A O 1
ATOM 746 N N . TYR A 1 88 ? -3.483 0.543 -4.691 1.00 97.56 88 TYR A N 1
ATOM 747 C CA . TYR A 1 88 ? -3.391 0.549 -6.158 1.00 97.56 88 TYR A CA 1
ATOM 748 C C . TYR A 1 88 ? -2.678 1.775 -6.754 1.00 97.56 88 TYR A C 1
ATOM 750 O O . TYR A 1 88 ? -1.791 1.567 -7.582 1.00 97.56 88 TYR A O 1
ATOM 758 N N . PRO A 1 89 ? -2.964 3.026 -6.336 1.00 97.56 89 PRO A N 1
ATOM 759 C CA . PRO A 1 89 ? -2.270 4.189 -6.880 1.00 97.56 89 PRO A CA 1
ATOM 760 C C . PRO A 1 89 ? -0.752 4.124 -6.677 1.00 97.56 89 PRO A C 1
ATOM 762 O O . PRO A 1 89 ? -0.013 4.439 -7.597 1.00 97.56 89 PRO A O 1
ATOM 765 N N . ILE A 1 90 ? -0.273 3.636 -5.525 1.00 98.06 90 ILE A N 1
ATOM 766 C CA . ILE A 1 90 ? 1.169 3.519 -5.252 1.00 98.06 90 ILE A CA 1
ATOM 767 C C . ILE A 1 90 ? 1.810 2.478 -6.175 1.00 98.06 90 ILE A C 1
ATOM 769 O O . ILE A 1 90 ? 2.875 2.727 -6.738 1.00 98.06 90 ILE A O 1
ATOM 773 N N . TRP A 1 91 ? 1.151 1.331 -6.367 1.00 98.12 91 TRP A N 1
ATOM 774 C CA . TRP A 1 91 ? 1.609 0.302 -7.304 1.00 98.12 91 TRP A CA 1
ATOM 775 C C . TRP A 1 91 ? 1.690 0.834 -8.737 1.00 98.12 91 TRP A C 1
ATOM 777 O O . TRP A 1 91 ? 2.718 0.687 -9.398 1.00 98.12 91 TRP A O 1
ATOM 787 N N . ASN A 1 92 ? 0.618 1.476 -9.201 1.00 97.88 92 ASN A N 1
ATOM 788 C CA . ASN A 1 92 ? 0.527 2.018 -10.550 1.00 97.88 92 ASN A CA 1
ATOM 789 C C . ASN A 1 92 ? 1.547 3.141 -10.798 1.00 97.88 92 ASN A C 1
ATOM 791 O O . ASN A 1 92 ? 2.215 3.157 -11.836 1.00 97.88 92 ASN A O 1
ATOM 795 N N . ASP A 1 93 ? 1.709 4.051 -9.839 1.00 97.94 93 ASP A N 1
ATOM 796 C CA . ASP A 1 93 ? 2.657 5.160 -9.934 1.00 97.94 93 ASP A CA 1
ATOM 797 C C . ASP A 1 93 ? 4.103 4.651 -9.939 1.00 97.94 93 ASP A C 1
ATOM 799 O O . ASP A 1 93 ? 4.921 5.154 -10.711 1.00 97.94 93 ASP A O 1
ATOM 803 N N . TYR A 1 94 ? 4.418 3.608 -9.159 1.00 98.25 94 TYR A N 1
ATOM 804 C CA . TYR A 1 94 ? 5.751 3.006 -9.174 1.00 98.25 94 TYR A CA 1
ATOM 805 C C . TYR A 1 94 ? 6.064 2.328 -10.512 1.00 98.25 94 TYR A C 1
ATOM 807 O O . TYR A 1 94 ? 7.128 2.547 -11.091 1.00 98.25 94 TYR A O 1
ATOM 815 N N . VAL A 1 95 ? 5.120 1.553 -11.052 1.00 97.75 95 VAL A N 1
ATOM 816 C CA . VAL A 1 95 ? 5.262 0.944 -12.382 1.00 97.75 95 VAL A CA 1
ATOM 817 C C . VAL A 1 95 ? 5.453 2.014 -13.456 1.00 97.75 95 VAL A C 1
ATOM 819 O O . VAL A 1 95 ? 6.344 1.893 -14.298 1.00 97.75 95 VAL A O 1
ATOM 822 N N . THR A 1 96 ? 4.642 3.072 -13.423 1.00 97.38 96 THR A N 1
ATOM 823 C CA . THR A 1 96 ? 4.732 4.190 -14.372 1.00 97.38 96 THR A CA 1
ATOM 824 C C . THR A 1 96 ? 6.087 4.885 -14.267 1.00 97.38 96 THR A C 1
ATOM 826 O O . THR A 1 96 ? 6.730 5.146 -15.283 1.00 97.38 96 THR A O 1
ATOM 829 N N . PHE A 1 97 ? 6.562 5.116 -13.043 1.00 97.00 97 PHE A N 1
ATOM 830 C CA . PHE A 1 97 ? 7.882 5.672 -12.781 1.00 97.00 97 PHE A CA 1
ATOM 831 C C . PHE A 1 97 ? 8.999 4.799 -13.371 1.00 97.00 97 PHE A C 1
ATOM 833 O O . PHE A 1 97 ? 9.828 5.312 -14.119 1.00 97.00 97 PHE A O 1
ATOM 840 N N . LEU A 1 98 ? 8.990 3.485 -13.122 1.00 96.19 98 LEU A N 1
ATOM 841 C CA . LEU A 1 98 ? 9.992 2.561 -13.666 1.00 96.19 98 LEU A CA 1
ATOM 842 C C . LEU A 1 98 ? 9.955 2.498 -15.200 1.00 96.19 98 LEU A C 1
ATOM 844 O O . LEU A 1 98 ? 11.004 2.466 -15.840 1.00 96.19 98 LEU A O 1
ATOM 848 N N . LYS A 1 99 ? 8.763 2.536 -15.812 1.00 94.62 99 LYS A N 1
ATOM 849 C CA . LYS A 1 99 ? 8.608 2.631 -17.274 1.00 94.62 99 LYS A CA 1
ATOM 850 C C . LYS A 1 99 ? 9.134 3.957 -17.836 1.00 94.62 99 LYS A C 1
ATOM 852 O O . LYS A 1 99 ? 9.615 3.966 -18.967 1.00 94.62 99 LYS A O 1
ATOM 857 N N . GLY A 1 100 ? 9.088 5.042 -17.066 1.00 92.69 100 GLY A N 1
ATOM 858 C CA . GLY A 1 100 ? 9.624 6.354 -17.440 1.00 92.69 100 GLY A CA 1
ATOM 859 C C . GLY A 1 100 ? 11.141 6.504 -17.277 1.00 92.69 100 GLY A C 1
ATOM 860 O O . GLY A 1 100 ? 11.698 7.495 -17.733 1.00 92.69 100 GLY A O 1
ATOM 861 N N . VAL A 1 101 ? 11.834 5.547 -16.647 1.00 91.62 101 VAL A N 1
ATOM 862 C CA . VAL A 1 101 ? 13.298 5.592 -16.521 1.00 91.62 101 VAL A CA 1
ATOM 863 C C . VAL A 1 101 ? 13.953 5.348 -17.883 1.00 91.62 101 VAL A C 1
ATOM 865 O O . VAL A 1 101 ? 13.742 4.299 -18.496 1.00 91.62 101 VAL A O 1
ATOM 868 N N . ASP A 1 102 ? 14.768 6.299 -18.343 1.00 88.38 102 ASP A N 1
ATOM 869 C CA . ASP A 1 102 ? 15.606 6.110 -19.535 1.00 88.38 102 ASP A CA 1
ATOM 870 C C . ASP A 1 102 ? 16.577 4.948 -19.328 1.00 88.38 102 ASP A C 1
ATOM 872 O O . ASP A 1 102 ? 17.269 4.880 -18.309 1.00 88.38 102 ASP A O 1
ATOM 876 N N . ALA A 1 103 ? 16.630 4.057 -20.308 1.00 89.00 103 ALA A N 1
ATOM 877 C CA . ALA A 1 103 ? 17.565 2.949 -20.373 1.00 89.00 103 ALA A CA 1
ATOM 878 C C . ALA A 1 103 ? 18.146 2.935 -21.787 1.00 89.00 103 ALA A C 1
ATOM 880 O O . ALA A 1 103 ? 17.388 2.944 -22.752 1.00 89.00 103 ALA A O 1
ATOM 881 N N . VAL A 1 104 ? 19.475 2.965 -21.901 1.00 88.75 104 VAL A N 1
ATOM 882 C CA . VAL A 1 104 ? 20.172 2.974 -23.192 1.00 88.75 104 VAL A CA 1
ATOM 883 C C . VAL A 1 104 ? 21.008 1.709 -23.297 1.00 88.75 104 VAL A C 1
ATOM 885 O O . VAL A 1 104 ? 21.854 1.438 -22.444 1.00 88.75 104 VAL A O 1
ATOM 888 N N . GLY A 1 105 ? 20.766 0.945 -24.358 1.00 92.38 105 GLY A N 1
ATOM 889 C CA . GLY A 1 105 ? 21.443 -0.317 -24.618 1.00 92.38 105 GLY A CA 1
ATOM 890 C C . GLY A 1 105 ? 20.737 -1.523 -23.996 1.00 92.38 105 GLY A C 1
ATOM 891 O O . GLY A 1 105 ? 20.071 -1.439 -22.963 1.00 92.38 105 GLY A O 1
ATOM 892 N N . SER A 1 106 ? 20.945 -2.678 -24.629 1.00 91.94 106 SER A N 1
ATOM 893 C CA . SER A 1 106 ? 20.229 -3.927 -24.335 1.00 91.94 106 SER A CA 1
ATOM 894 C C . SER A 1 106 ? 20.305 -4.357 -22.862 1.00 91.94 106 SER A C 1
ATOM 896 O O . SER A 1 106 ? 19.318 -4.819 -22.291 1.00 91.94 106 SER A O 1
ATOM 898 N N . TYR A 1 107 ? 21.450 -4.170 -22.197 1.00 93.06 107 TYR A N 1
ATOM 899 C CA . TYR A 1 107 ? 21.593 -4.533 -20.784 1.00 93.06 107 TYR A CA 1
ATOM 900 C C . TYR A 1 107 ? 20.705 -3.678 -19.864 1.00 93.06 107 TYR A C 1
ATOM 902 O O . TYR A 1 107 ? 19.974 -4.218 -19.032 1.00 93.06 107 TYR A O 1
ATOM 910 N N . ALA A 1 108 ? 20.722 -2.352 -20.037 1.00 92.31 108 ALA A N 1
ATOM 911 C CA . ALA A 1 108 ? 19.928 -1.433 -19.223 1.00 92.31 108 ALA A CA 1
ATOM 912 C C . ALA A 1 108 ? 18.420 -1.608 -19.475 1.00 92.31 108 ALA A C 1
ATOM 914 O O . ALA A 1 108 ? 17.622 -1.582 -18.536 1.00 92.31 108 ALA A O 1
ATOM 915 N N . GLU A 1 109 ? 18.021 -1.843 -20.728 1.00 93.44 109 GLU A N 1
ATOM 916 C CA . GLU A 1 109 ? 16.628 -2.134 -21.083 1.00 93.44 109 GLU A CA 1
ATOM 917 C C . GLU A 1 109 ? 16.136 -3.426 -20.418 1.00 93.44 109 GLU A C 1
ATOM 919 O O . GLU A 1 109 ? 15.063 -3.444 -19.812 1.00 93.44 109 GLU A O 1
ATOM 924 N N . ASN A 1 110 ? 16.949 -4.488 -20.426 1.00 94.00 110 ASN A N 1
ATOM 925 C CA . ASN A 1 110 ? 16.615 -5.745 -19.752 1.00 94.00 110 ASN A CA 1
ATOM 926 C C . ASN A 1 110 ? 16.508 -5.599 -18.224 1.00 94.00 110 ASN A C 1
ATOM 928 O O . ASN A 1 110 ? 15.635 -6.219 -17.602 1.00 94.00 110 ASN A O 1
ATOM 932 N N . GLN A 1 111 ? 17.339 -4.757 -17.601 1.00 93.94 111 GLN A N 1
ATOM 933 C CA . GLN A 1 111 ? 17.207 -4.435 -16.175 1.00 93.94 111 GLN A CA 1
ATOM 934 C C . GLN A 1 111 ? 15.893 -3.709 -15.876 1.00 93.94 111 GLN A C 1
ATOM 936 O O . GLN A 1 111 ? 15.181 -4.088 -14.943 1.00 93.94 111 GLN A O 1
ATOM 941 N N . LYS A 1 112 ? 15.533 -2.712 -16.693 1.00 94.75 112 LYS A N 1
ATOM 942 C CA . LYS A 1 112 ? 14.260 -1.989 -16.581 1.00 94.75 112 LYS A CA 1
ATOM 943 C C . LYS A 1 112 ? 13.067 -2.935 -16.718 1.00 94.75 112 LYS A C 1
ATOM 945 O O . LYS A 1 112 ? 12.166 -2.905 -15.882 1.00 94.75 112 LYS A O 1
ATOM 950 N N . ILE A 1 113 ? 13.083 -3.815 -17.720 1.00 95.19 113 ILE A N 1
ATOM 951 C CA . ILE A 1 113 ? 12.049 -4.839 -17.925 1.00 95.19 113 ILE A CA 1
ATOM 952 C C . ILE A 1 113 ? 11.921 -5.730 -16.684 1.00 95.19 113 ILE A C 1
ATOM 954 O O . ILE A 1 113 ? 10.816 -5.958 -16.192 1.00 95.19 113 ILE A O 1
ATOM 958 N N . SER A 1 114 ? 13.047 -6.201 -16.147 1.00 95.94 114 SER A N 1
ATOM 959 C CA . SER A 1 114 ? 13.074 -7.068 -14.964 1.00 95.94 114 SER A CA 1
ATOM 960 C C . SER A 1 114 ? 12.546 -6.362 -13.711 1.00 95.94 114 SER A C 1
ATOM 962 O O . SER A 1 114 ? 11.785 -6.958 -12.947 1.00 95.94 114 SER A O 1
ATOM 964 N N . ALA A 1 115 ? 12.884 -5.083 -13.521 1.00 96.50 115 ALA A N 1
ATOM 965 C CA . ALA A 1 115 ? 12.386 -4.268 -12.417 1.00 96.50 115 ALA A CA 1
ATOM 966 C C . ALA A 1 115 ? 10.866 -4.054 -12.506 1.00 96.50 115 ALA A C 1
ATOM 968 O O . ALA A 1 115 ? 10.151 -4.317 -11.538 1.00 96.50 115 ALA A O 1
ATOM 969 N N . VAL A 1 116 ? 10.354 -3.659 -13.678 1.00 97.50 116 VAL A N 1
ATOM 970 C CA . VAL A 1 116 ? 8.911 -3.479 -13.913 1.00 97.50 116 VAL A CA 1
ATOM 971 C C . VAL A 1 116 ? 8.155 -4.794 -13.697 1.00 97.50 116 VAL A C 1
ATOM 973 O O . VAL A 1 116 ? 7.147 -4.817 -12.988 1.00 97.50 116 VAL A O 1
ATOM 976 N N . ARG A 1 117 ? 8.672 -5.910 -14.232 1.00 97.00 117 ARG A N 1
ATOM 977 C CA . ARG A 1 117 ? 8.089 -7.247 -14.042 1.00 97.00 117 ARG A CA 1
ATOM 978 C C . ARG A 1 117 ? 8.004 -7.626 -12.568 1.00 97.00 117 ARG A C 1
ATOM 980 O O . ARG A 1 117 ? 6.956 -8.087 -12.123 1.00 97.00 117 ARG A O 1
ATOM 987 N N . LYS A 1 118 ? 9.075 -7.407 -11.799 1.00 96.94 118 LYS A N 1
ATOM 988 C CA . LYS A 1 118 ? 9.114 -7.709 -10.359 1.00 96.94 118 LYS A CA 1
ATOM 989 C C . LYS A 1 118 ? 7.998 -6.988 -9.599 1.00 96.94 118 LYS A C 1
ATOM 991 O O . LYS A 1 118 ? 7.348 -7.598 -8.750 1.00 96.94 118 LYS A O 1
ATOM 996 N N . VAL A 1 119 ? 7.755 -5.714 -9.912 1.00 97.88 119 VAL A N 1
ATOM 997 C CA . VAL A 1 119 ? 6.691 -4.924 -9.274 1.00 97.88 119 VAL A CA 1
ATOM 998 C C . VAL A 1 119 ? 5.312 -5.447 -9.668 1.00 97.88 119 VAL A C 1
ATOM 1000 O O . VAL A 1 119 ? 4.502 -5.706 -8.779 1.00 97.88 119 VAL A O 1
ATOM 1003 N N . TYR A 1 120 ? 5.058 -5.686 -10.959 1.00 97.88 120 TYR A N 1
ATOM 1004 C CA . TYR A 1 120 ? 3.784 -6.253 -11.410 1.00 97.88 120 TYR A CA 1
ATOM 1005 C C . TYR A 1 120 ? 3.485 -7.604 -10.765 1.00 97.88 120 TYR A C 1
ATOM 1007 O O . TYR A 1 120 ? 2.408 -7.778 -10.205 1.00 97.88 120 TYR A O 1
ATOM 1015 N N . GLN A 1 121 ? 4.439 -8.539 -10.789 1.00 96.69 121 GLN A N 1
ATOM 1016 C CA . GLN A 1 121 ? 4.244 -9.880 -10.235 1.00 96.69 121 GLN A CA 1
ATOM 1017 C C . GLN A 1 121 ? 3.924 -9.854 -8.737 1.00 96.69 121 GLN A C 1
ATOM 1019 O O . GLN A 1 121 ? 3.155 -10.686 -8.267 1.00 96.69 121 GLN A O 1
ATOM 1024 N N . ARG A 1 122 ? 4.467 -8.885 -7.989 1.00 96.94 122 ARG A N 1
ATOM 1025 C CA . ARG A 1 122 ? 4.118 -8.666 -6.579 1.00 96.94 122 ARG A CA 1
ATOM 1026 C C . ARG A 1 122 ? 2.735 -8.020 -6.422 1.00 96.94 122 ARG A C 1
ATOM 1028 O O . ARG A 1 122 ? 1.984 -8.391 -5.522 1.00 96.94 122 ARG A O 1
ATOM 1035 N N . ALA A 1 123 ? 2.381 -7.075 -7.289 1.00 97.25 123 ALA A N 1
ATOM 1036 C CA . ALA A 1 123 ? 1.108 -6.362 -7.229 1.00 97.25 123 ALA A CA 1
ATOM 1037 C C . ALA A 1 123 ? -0.091 -7.274 -7.560 1.00 97.25 123 ALA A C 1
ATOM 1039 O O . ALA A 1 123 ? -1.085 -7.268 -6.839 1.00 97.25 123 ALA A O 1
ATOM 1040 N N . VAL A 1 124 ? 0.018 -8.114 -8.598 1.00 97.12 124 VAL A N 1
ATOM 1041 C CA . VAL A 1 124 ? -1.083 -8.974 -9.088 1.00 97.12 124 VAL A CA 1
ATOM 1042 C C . VAL A 1 124 ? -1.432 -10.144 -8.164 1.00 97.12 124 VAL A C 1
ATOM 1044 O O . VAL A 1 124 ? -2.446 -10.801 -8.372 1.00 97.12 124 VAL A O 1
ATOM 1047 N N . ILE A 1 125 ? -0.621 -10.395 -7.135 1.00 96.06 125 ILE A N 1
ATOM 1048 C CA . ILE A 1 125 ? -0.894 -11.388 -6.085 1.00 96.06 125 ILE A CA 1
ATOM 1049 C C . ILE A 1 125 ? -1.307 -10.741 -4.754 1.00 96.06 125 ILE A C 1
ATOM 1051 O O . ILE A 1 125 ? -1.511 -11.440 -3.763 1.00 96.06 125 ILE A O 1
ATOM 1055 N N . THR A 1 126 ? -1.427 -9.410 -4.708 1.00 96.62 126 THR A N 1
ATOM 1056 C CA . THR A 1 126 ? -1.797 -8.667 -3.499 1.00 96.62 126 THR A CA 1
ATOM 1057 C C . THR A 1 126 ? -3.283 -8.284 -3.563 1.00 96.62 126 THR A C 1
ATOM 1059 O O . THR A 1 126 ? -3.675 -7.568 -4.484 1.00 96.62 126 THR A O 1
ATOM 1062 N N . PRO A 1 127 ? -4.134 -8.727 -2.614 1.00 97.69 127 PRO A N 1
ATOM 1063 C CA . PRO A 1 127 ? -5.564 -8.400 -2.615 1.00 97.69 127 PRO A CA 1
ATOM 1064 C C . PRO A 1 127 ? -5.839 -6.899 -2.419 1.00 97.69 127 PRO A C 1
ATOM 1066 O O . PRO A 1 127 ? -5.851 -6.415 -1.289 1.00 97.69 127 PRO A O 1
ATOM 1069 N N . ILE A 1 128 ? -6.076 -6.169 -3.513 1.00 97.19 128 ILE A N 1
ATOM 1070 C CA . ILE A 1 128 ? -6.368 -4.726 -3.517 1.00 97.19 128 ILE A CA 1
ATOM 1071 C C . ILE A 1 128 ? -7.493 -4.378 -4.499 1.00 97.19 128 ILE A C 1
ATOM 1073 O O . ILE A 1 128 ? -7.726 -5.090 -5.481 1.00 97.19 128 ILE A O 1
ATOM 1077 N N . ILE A 1 129 ? -8.160 -3.244 -4.280 1.00 96.50 129 ILE A N 1
ATOM 1078 C CA . ILE A 1 129 ? -9.082 -2.668 -5.267 1.00 96.50 129 ILE A CA 1
ATOM 1079 C C . ILE A 1 129 ? -8.260 -2.177 -6.461 1.00 96.50 129 ILE A C 1
ATOM 1081 O O . ILE A 1 129 ? -7.282 -1.460 -6.282 1.00 96.50 129 ILE A O 1
ATOM 1085 N N . GLY A 1 130 ? -8.652 -2.557 -7.680 1.00 96.00 130 GLY A N 1
ATOM 1086 C CA . GLY A 1 130 ? -7.903 -2.250 -8.909 1.00 96.00 130 GLY A CA 1
ATOM 1087 C C . GLY A 1 130 ? -6.946 -3.358 -9.372 1.00 96.00 130 GLY A C 1
ATOM 1088 O O . GLY A 1 130 ? -6.250 -3.183 -10.370 1.00 96.00 130 GLY A O 1
ATOM 1089 N N . ILE A 1 131 ? -6.936 -4.523 -8.709 1.00 97.62 131 ILE A N 1
ATOM 1090 C CA . ILE A 1 131 ? -6.130 -5.690 -9.119 1.00 97.62 131 ILE A CA 1
ATOM 1091 C C . ILE A 1 131 ? -6.435 -6.169 -10.551 1.00 97.62 131 ILE A C 1
ATOM 1093 O O . ILE A 1 131 ? -5.541 -6.635 -11.251 1.00 97.62 131 ILE A O 1
ATOM 1097 N N . GLU A 1 132 ? -7.679 -6.032 -11.022 1.00 97.69 132 GLU A N 1
ATOM 1098 C CA . GLU A 1 132 ? -8.058 -6.376 -12.402 1.00 97.69 132 GLU A CA 1
ATOM 1099 C C . GLU A 1 132 ? -7.375 -5.464 -13.428 1.00 97.69 132 GLU A C 1
ATOM 1101 O O . GLU A 1 132 ? -6.890 -5.947 -14.451 1.00 97.69 132 GLU A O 1
ATOM 1106 N N . THR A 1 133 ? -7.271 -4.168 -13.124 1.00 98.12 133 THR A N 1
ATOM 1107 C CA . THR A 1 133 ? -6.550 -3.199 -13.955 1.00 98.12 133 THR A CA 1
ATOM 1108 C C . THR A 1 133 ? -5.060 -3.521 -13.990 1.00 98.12 133 THR A C 1
ATOM 1110 O O . THR A 1 133 ? -4.493 -3.635 -15.072 1.00 98.12 133 THR A O 1
ATOM 1113 N N . LEU A 1 134 ? -4.443 -3.791 -12.830 1.00 97.75 134 LEU A N 1
ATOM 1114 C CA . LEU A 1 134 ? -3.034 -4.202 -12.764 1.00 97.75 134 LEU A CA 1
ATOM 1115 C C . LEU A 1 134 ? -2.755 -5.468 -13.573 1.00 97.75 134 LEU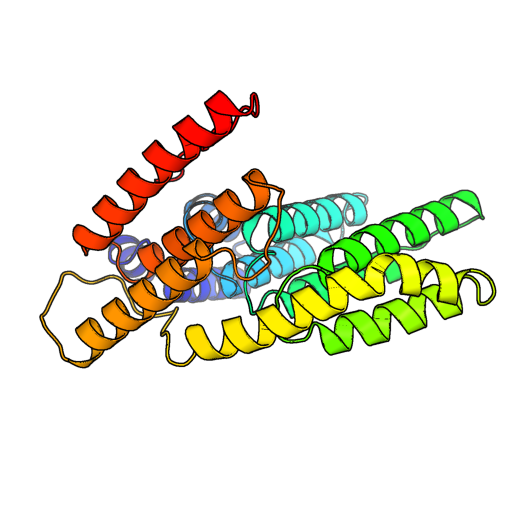 A C 1
ATOM 1117 O O . LEU A 1 134 ? -1.723 -5.554 -14.232 1.00 97.75 134 LEU A O 1
ATOM 1121 N N . TRP A 1 135 ? -3.661 -6.446 -13.524 1.00 98.00 135 TRP A N 1
ATOM 1122 C CA . TRP A 1 135 ? -3.524 -7.673 -14.300 1.00 98.00 135 TRP A CA 1
ATOM 1123 C C . TRP A 1 135 ? -3.594 -7.402 -15.798 1.00 98.00 135 TRP A C 1
ATOM 1125 O O . TRP A 1 135 ? -2.719 -7.843 -16.538 1.00 98.00 135 TRP A O 1
ATOM 1135 N N . LYS A 1 136 ? -4.583 -6.624 -16.249 1.00 97.94 136 LYS A N 1
ATOM 1136 C CA . LYS A 1 136 ? -4.693 -6.221 -17.655 1.00 97.94 136 LYS A CA 1
ATOM 1137 C C . LYS A 1 136 ? -3.422 -5.511 -18.136 1.00 97.94 136 LYS A C 1
ATOM 1139 O O . LYS A 1 136 ? -2.897 -5.853 -19.195 1.00 97.94 136 LYS A O 1
ATOM 1144 N N . ASP A 1 137 ? -2.908 -4.576 -17.342 1.00 97.88 137 ASP A N 1
ATOM 1145 C CA . ASP A 1 137 ? -1.699 -3.819 -17.673 1.00 97.88 137 ASP A CA 1
ATOM 1146 C C . ASP A 1 137 ? -0.436 -4.691 -17.642 1.00 97.88 137 ASP A C 1
ATOM 1148 O O . ASP A 1 137 ? 0.484 -4.464 -18.430 1.00 97.88 137 ASP A O 1
ATOM 1152 N N . TYR A 1 138 ? -0.389 -5.704 -16.770 1.00 97.75 138 TYR A N 1
ATOM 1153 C CA . TYR A 1 138 ? 0.689 -6.692 -16.726 1.00 97.75 138 TYR A CA 1
ATOM 1154 C C . TYR A 1 138 ? 0.726 -7.549 -17.996 1.00 97.75 138 TYR A C 1
ATOM 1156 O O . TYR A 1 138 ? 1.790 -7.707 -18.593 1.00 97.75 138 TYR A O 1
ATOM 1164 N N . ILE A 1 139 ? -0.428 -8.047 -18.451 1.00 96.94 139 ILE A N 1
ATOM 1165 C CA . ILE A 1 139 ? -0.522 -8.824 -19.695 1.00 96.94 139 ILE A CA 1
ATOM 1166 C C . ILE A 1 139 ? -0.090 -7.978 -20.895 1.00 96.94 139 ILE A C 1
ATOM 1168 O O . ILE A 1 139 ? 0.733 -8.426 -21.693 1.00 96.94 139 ILE A O 1
ATOM 1172 N N . ALA A 1 140 ? -0.584 -6.740 -20.993 1.00 97.19 140 ALA A N 1
ATOM 1173 C CA . ALA A 1 140 ? -0.186 -5.817 -22.055 1.00 97.19 140 ALA A CA 1
ATOM 1174 C C . ALA A 1 140 ? 1.323 -5.514 -22.017 1.00 97.19 140 ALA A C 1
ATOM 1176 O O . ALA A 1 140 ? 1.974 -5.446 -23.059 1.00 97.19 140 ALA A O 1
ATOM 1177 N N . PHE A 1 141 ? 1.896 -5.375 -20.816 1.00 96.94 141 PHE A N 1
ATOM 1178 C CA . PHE A 1 141 ? 3.334 -5.214 -20.635 1.00 96.94 141 PHE A CA 1
ATOM 1179 C C . PHE A 1 141 ? 4.109 -6.434 -21.151 1.00 96.94 141 PHE A C 1
ATOM 1181 O O . PHE A 1 141 ? 4.972 -6.258 -22.004 1.00 96.94 141 PHE A O 1
ATOM 1188 N N . GLU A 1 142 ? 3.795 -7.658 -20.720 1.00 96.25 142 GLU A N 1
ATOM 1189 C CA . GLU A 1 142 ? 4.526 -8.853 -21.177 1.00 96.25 142 GLU A CA 1
ATOM 1190 C C . GLU A 1 142 ? 4.399 -9.064 -22.696 1.00 96.25 142 GLU A C 1
ATOM 1192 O O . GLU A 1 142 ? 5.394 -9.366 -23.357 1.00 96.25 142 GLU A O 1
ATOM 1197 N N . GLN A 1 143 ? 3.216 -8.812 -23.273 1.00 96.06 143 GLN A N 1
ATOM 1198 C CA . GLN A 1 143 ? 2.996 -8.852 -24.726 1.00 96.06 143 GLN A CA 1
ATOM 1199 C C . GLN A 1 143 ? 3.869 -7.841 -25.477 1.00 96.06 143 GLN A C 1
ATOM 1201 O O . GLN A 1 143 ? 4.397 -8.166 -26.538 1.00 96.06 143 GLN A O 1
ATOM 1206 N N . SER A 1 144 ? 4.049 -6.636 -24.922 1.00 95.06 144 SER A N 1
ATOM 1207 C CA . SER A 1 144 ? 4.902 -5.602 -25.522 1.00 95.06 144 SER A CA 1
ATOM 1208 C C . SER A 1 144 ? 6.396 -5.940 -25.480 1.00 95.06 144 SER A C 1
ATOM 1210 O O . SER A 1 144 ? 7.149 -5.438 -26.309 1.00 95.06 144 SER A O 1
ATOM 1212 N N . ILE A 1 145 ? 6.827 -6.785 -24.534 1.00 92.94 145 ILE A N 1
ATOM 1213 C CA . ILE A 1 145 ? 8.225 -7.212 -24.415 1.00 92.94 145 ILE A CA 1
ATOM 1214 C C . ILE A 1 145 ? 8.516 -8.386 -25.346 1.00 92.94 145 ILE A C 1
ATOM 1216 O O . ILE A 1 145 ? 9.477 -8.345 -26.109 1.00 92.94 145 ILE A O 1
ATOM 1220 N N . ASN A 1 146 ? 7.725 -9.458 -25.251 1.00 91.38 146 ASN A N 1
ATOM 1221 C CA . ASN A 1 146 ? 7.903 -10.642 -26.082 1.00 91.38 146 ASN A CA 1
ATOM 1222 C C . ASN A 1 146 ? 6.613 -11.471 -26.133 1.00 91.38 146 ASN A C 1
ATOM 1224 O O . ASN A 1 146 ? 6.259 -12.165 -25.178 1.00 91.38 146 ASN A O 1
ATOM 1228 N N . THR A 1 147 ? 5.955 -11.456 -27.291 1.00 92.06 147 THR A N 1
ATOM 1229 C CA . THR A 1 147 ? 4.686 -12.154 -27.537 1.00 92.06 147 THR A CA 1
ATOM 1230 C C . THR A 1 147 ? 4.776 -13.674 -27.390 1.00 92.06 147 THR A C 1
ATOM 1232 O O . THR A 1 147 ? 3.781 -14.291 -27.024 1.00 92.06 147 THR A O 1
ATOM 1235 N N . ILE A 1 148 ? 5.950 -14.276 -27.612 1.00 89.81 148 ILE A N 1
ATOM 1236 C CA . ILE A 1 148 ? 6.158 -15.731 -27.543 1.00 89.81 148 ILE A CA 1
ATOM 1237 C C . ILE A 1 148 ? 6.112 -16.219 -26.091 1.00 89.81 148 ILE A C 1
ATOM 1239 O O . ILE A 1 148 ? 5.524 -17.257 -25.801 1.00 89.81 148 ILE A O 1
ATOM 1243 N N . ILE A 1 149 ? 6.727 -15.480 -25.162 1.00 90.94 149 ILE A N 1
ATOM 1244 C CA . ILE A 1 149 ? 6.790 -15.877 -23.742 1.00 90.94 149 ILE A CA 1
ATOM 1245 C C . ILE A 1 149 ? 5.709 -15.222 -22.878 1.00 90.94 149 ILE A C 1
ATOM 1247 O O . ILE A 1 149 ? 5.525 -15.641 -21.736 1.00 90.94 149 ILE A O 1
ATOM 1251 N N . ALA A 1 150 ? 4.997 -14.216 -23.394 1.00 92.56 150 ALA A N 1
ATOM 1252 C CA . ALA A 1 150 ? 3.984 -13.477 -22.642 1.00 92.56 150 ALA A CA 1
ATOM 1253 C C . ALA A 1 150 ? 2.890 -14.390 -22.075 1.00 92.56 150 ALA A C 1
ATOM 1255 O O . ALA A 1 150 ? 2.518 -14.261 -20.909 1.00 92.56 150 ALA A O 1
ATOM 1256 N N . GLU A 1 151 ? 2.414 -15.347 -22.874 1.00 92.38 151 GLU A N 1
ATOM 1257 C CA . GLU A 1 151 ? 1.395 -16.307 -22.444 1.00 92.38 151 GLU A CA 1
ATOM 1258 C C . GLU A 1 151 ? 1.905 -17.201 -21.308 1.00 92.38 151 GLU A C 1
ATOM 1260 O O . GLU A 1 151 ? 1.232 -17.359 -20.290 1.00 92.38 151 GLU A O 1
ATOM 1265 N N . ARG A 1 152 ? 3.138 -17.706 -21.424 1.00 93.19 152 ARG A N 1
ATOM 1266 C CA . ARG A 1 152 ? 3.771 -18.496 -20.364 1.00 93.19 152 ARG A CA 1
ATOM 1267 C C . ARG A 1 152 ? 3.909 -17.690 -19.067 1.00 93.19 152 ARG A C 1
ATOM 1269 O O . ARG A 1 152 ? 3.534 -18.185 -18.008 1.00 93.19 152 ARG A O 1
ATOM 1276 N N . MET A 1 153 ? 4.403 -16.452 -19.143 1.00 91.38 153 MET A N 1
ATOM 1277 C CA . MET A 1 153 ? 4.548 -15.562 -17.978 1.00 91.38 153 MET A CA 1
ATOM 1278 C C . MET A 1 153 ? 3.200 -15.290 -17.295 1.00 91.38 153 MET A C 1
ATOM 1280 O O . MET A 1 153 ? 3.106 -15.275 -16.067 1.00 91.38 153 MET A O 1
ATOM 1284 N N . ALA A 1 154 ? 2.137 -15.117 -18.084 1.00 91.75 154 ALA A N 1
ATOM 1285 C CA . ALA A 1 154 ? 0.780 -14.955 -17.578 1.00 91.75 154 ALA A CA 1
ATOM 1286 C C . ALA A 1 154 ? 0.267 -16.225 -16.881 1.00 91.75 154 ALA A C 1
ATOM 1288 O O . ALA A 1 154 ? -0.300 -16.147 -15.789 1.00 91.75 154 ALA A O 1
ATOM 1289 N N . MET A 1 155 ? 0.484 -17.398 -17.480 1.00 93.56 155 MET A N 1
ATOM 1290 C CA . MET A 1 155 ? 0.081 -18.682 -16.902 1.00 93.56 155 MET A CA 1
ATOM 1291 C C . MET A 1 155 ? 0.758 -18.939 -15.550 1.00 93.56 155 MET A C 1
ATOM 1293 O O . MET A 1 155 ? 0.078 -19.352 -14.612 1.00 93.56 155 MET A O 1
ATOM 1297 N N . GLU A 1 156 ? 2.048 -18.608 -15.416 1.00 94.12 156 GLU A N 1
ATOM 1298 C CA . GLU A 1 156 ? 2.827 -18.770 -14.176 1.00 94.12 156 GLU A CA 1
ATOM 1299 C C . GLU A 1 156 ? 2.271 -17.968 -12.980 1.00 94.12 156 GLU A C 1
ATOM 1301 O O . GLU A 1 156 ? 2.575 -18.300 -11.838 1.00 94.12 156 GLU A O 1
ATOM 1306 N N . ARG A 1 157 ? 1.463 -16.920 -13.211 1.00 94.50 157 ARG A N 1
ATOM 1307 C CA . ARG A 1 157 ? 0.853 -16.090 -12.147 1.00 94.50 157 ARG A CA 1
ATOM 1308 C C . ARG A 1 157 ? -0.671 -16.156 -12.086 1.00 94.50 157 ARG A C 1
ATOM 1310 O O . ARG A 1 157 ? -1.273 -15.564 -11.189 1.00 94.50 157 ARG A O 1
ATOM 1317 N N . SER A 1 158 ? -1.308 -16.842 -13.034 1.00 95.00 158 SER A N 1
ATOM 1318 C CA . SER A 1 158 ? -2.763 -16.816 -13.216 1.00 95.00 158 SER A CA 1
ATOM 1319 C C . SER A 1 158 ? -3.515 -17.363 -11.998 1.00 95.00 158 SER A C 1
ATOM 1321 O O . SER A 1 158 ? -4.504 -16.773 -11.556 1.00 95.00 158 SER A O 1
ATOM 1323 N N . ARG A 1 159 ? -3.027 -18.459 -11.402 1.00 96.12 159 ARG A N 1
ATOM 1324 C CA . ARG A 1 159 ? -3.667 -19.102 -10.244 1.00 96.12 159 ARG A CA 1
ATOM 1325 C C . ARG A 1 159 ? -3.665 -18.186 -9.020 1.00 96.12 159 ARG A C 1
ATOM 1327 O O . ARG A 1 159 ? -4.702 -18.007 -8.379 1.00 96.12 159 ARG A O 1
ATOM 1334 N N . GLU A 1 160 ? -2.515 -17.606 -8.700 1.00 95.88 160 GLU A N 1
ATOM 1335 C CA . GLU A 1 160 ? -2.331 -16.692 -7.577 1.00 95.88 160 GLU A CA 1
ATOM 1336 C C . GLU A 1 160 ? -3.130 -15.409 -7.782 1.00 95.88 160 GLU A C 1
ATOM 1338 O O . GLU A 1 160 ? -3.804 -14.966 -6.853 1.00 95.88 160 GLU A O 1
ATOM 1343 N N . TYR A 1 161 ? -3.132 -14.865 -9.002 1.00 97.69 161 TYR A N 1
ATOM 1344 C CA . TYR A 1 161 ? -3.963 -13.721 -9.368 1.00 97.69 161 TYR A CA 1
ATOM 1345 C C . TYR A 1 161 ? -5.455 -14.004 -9.150 1.00 97.69 161 TYR A C 1
ATOM 1347 O O . TYR A 1 161 ? -6.146 -13.210 -8.510 1.00 97.69 161 TYR A O 1
ATOM 1355 N N . MET A 1 162 ? -5.967 -15.146 -9.620 1.00 97.88 162 MET A N 1
ATOM 1356 C CA . MET A 1 162 ? -7.381 -15.502 -9.454 1.00 97.88 162 MET A CA 1
ATOM 1357 C C . MET A 1 162 ? -7.772 -15.619 -7.976 1.00 97.88 162 MET A C 1
ATOM 1359 O O . MET A 1 162 ? -8.845 -15.154 -7.578 1.00 97.88 162 MET A O 1
ATOM 1363 N N . ASN A 1 163 ? -6.889 -16.180 -7.146 1.00 97.88 163 ASN A N 1
ATOM 1364 C CA . ASN A 1 163 ? -7.083 -16.241 -5.699 1.00 97.88 163 ASN A CA 1
ATOM 1365 C C . ASN A 1 163 ? -7.042 -14.841 -5.060 1.00 97.88 163 ASN A C 1
ATOM 1367 O O . ASN A 1 163 ? -7.958 -14.481 -4.322 1.00 97.88 163 ASN A O 1
ATOM 1371 N N . ALA A 1 164 ? -6.040 -14.020 -5.388 1.00 97.81 164 ALA A N 1
ATOM 1372 C CA . ALA A 1 164 ? -5.904 -12.658 -4.876 1.00 97.81 164 ALA A CA 1
ATOM 1373 C C . ALA A 1 164 ? -7.093 -11.771 -5.272 1.00 97.81 164 ALA A C 1
ATOM 1375 O O . ALA A 1 164 ? -7.596 -11.011 -4.448 1.00 97.81 164 ALA A O 1
ATOM 1376 N N . ARG A 1 165 ? -7.609 -11.923 -6.496 1.00 98.31 165 ARG A N 1
ATOM 1377 C CA . ARG A 1 165 ? -8.811 -11.242 -6.989 1.00 98.31 165 ARG A CA 1
ATOM 1378 C C . ARG A 1 165 ? -10.064 -11.650 -6.216 1.00 98.31 165 ARG A C 1
ATOM 1380 O O . ARG A 1 165 ? -10.868 -10.781 -5.882 1.00 98.31 165 ARG A O 1
ATOM 1387 N N . ARG A 1 166 ? -10.250 -12.946 -5.926 1.00 98.12 166 ARG A N 1
ATOM 1388 C CA . ARG A 1 166 ? -11.363 -13.418 -5.080 1.00 98.12 166 ARG A CA 1
ATOM 1389 C C . ARG A 1 166 ? -11.282 -12.772 -3.697 1.00 98.12 166 ARG A C 1
ATOM 1391 O O . ARG A 1 166 ? -12.244 -12.152 -3.253 1.00 98.12 166 ARG A O 1
ATOM 1398 N N . VAL A 1 167 ? -10.110 -12.857 -3.070 1.00 98.25 167 VAL A N 1
ATOM 1399 C CA . VAL A 1 167 ? -9.870 -12.307 -1.732 1.00 98.25 167 VAL A CA 1
ATOM 1400 C C . VAL A 1 167 ? -10.001 -10.783 -1.711 1.00 98.25 167 VAL A C 1
ATOM 1402 O O . VAL A 1 167 ? -10.496 -10.249 -0.730 1.00 98.25 167 VAL A O 1
ATOM 1405 N N . ALA A 1 168 ? -9.652 -10.070 -2.786 1.00 98.00 168 ALA A N 1
ATOM 1406 C CA . ALA A 1 168 ? -9.841 -8.620 -2.874 1.00 98.00 168 ALA A CA 1
ATOM 1407 C C . ALA A 1 168 ? -11.326 -8.220 -2.794 1.00 98.00 168 ALA A C 1
ATOM 1409 O O . ALA A 1 168 ? -11.666 -7.268 -2.096 1.00 98.00 168 ALA A O 1
ATOM 1410 N N . LYS A 1 169 ? -12.224 -8.975 -3.447 1.00 97.94 169 LYS A N 1
ATOM 1411 C CA . LYS A 1 169 ? -13.681 -8.739 -3.383 1.00 97.94 169 LYS A CA 1
ATOM 1412 C C . LYS A 1 169 ? -14.260 -9.044 -1.999 1.00 97.94 169 LYS A C 1
ATOM 1414 O O . LYS A 1 169 ? -15.124 -8.321 -1.499 1.00 97.94 169 LYS A O 1
ATOM 1419 N N . GLU A 1 170 ? -13.783 -10.114 -1.369 1.00 97.88 170 GLU A N 1
ATOM 1420 C CA . GLU A 1 170 ? -14.136 -10.444 0.016 1.00 97.88 170 GLU A CA 1
ATOM 1421 C C . GLU A 1 170 ? -13.633 -9.358 0.985 1.00 97.88 170 GLU A C 1
ATOM 1423 O O . GLU A 1 170 ? -14.391 -8.903 1.844 1.00 97.88 170 GLU A O 1
ATOM 1428 N N . LEU A 1 171 ? -12.400 -8.873 0.788 1.00 96.69 171 LEU A N 1
ATOM 1429 C CA . LEU A 1 171 ? -11.780 -7.808 1.577 1.00 96.69 171 LEU A CA 1
ATOM 1430 C C . LEU A 1 171 ? -12.555 -6.486 1.462 1.00 96.69 171 LEU A C 1
ATOM 1432 O O . LEU A 1 171 ? -12.798 -5.812 2.460 1.00 96.69 171 LEU A O 1
ATOM 1436 N N . GLU A 1 172 ? -13.001 -6.126 0.260 1.00 96.56 172 GLU A N 1
ATOM 1437 C CA . GLU A 1 172 ? -13.868 -4.963 0.040 1.00 96.56 172 GLU A CA 1
ATOM 1438 C C . GLU A 1 172 ? -15.207 -5.106 0.777 1.00 96.56 172 GLU A C 1
ATOM 1440 O O . GLU A 1 172 ? -15.743 -4.143 1.323 1.00 96.56 172 GLU A O 1
ATOM 1445 N N . THR A 1 173 ? -15.741 -6.325 0.842 1.00 96.94 173 THR A N 1
ATOM 1446 C CA . THR A 1 173 ? -17.003 -6.602 1.534 1.00 96.94 173 THR A CA 1
ATOM 1447 C C . THR A 1 173 ? -16.844 -6.526 3.051 1.00 96.94 173 THR A C 1
ATOM 1449 O O . THR A 1 173 ? -17.695 -5.939 3.719 1.00 96.94 173 THR A O 1
ATOM 1452 N N . VAL A 1 174 ? -15.768 -7.088 3.612 1.00 96.56 174 VAL A N 1
ATOM 1453 C CA . VAL A 1 174 ? -15.542 -7.083 5.067 1.00 96.56 174 VAL A CA 1
ATOM 1454 C C . VAL A 1 174 ? -15.130 -5.708 5.591 1.00 96.56 174 VAL A C 1
ATOM 1456 O O . VAL A 1 174 ? -15.483 -5.365 6.715 1.00 96.56 174 VAL A O 1
ATOM 1459 N N . THR A 1 175 ? -14.443 -4.902 4.777 1.00 95.50 175 THR A N 1
ATOM 1460 C CA . THR A 1 175 ? -14.030 -3.539 5.153 1.00 95.50 175 THR A CA 1
ATOM 1461 C C . THR A 1 175 ? -15.079 -2.474 4.821 1.00 95.50 175 THR A C 1
ATOM 1463 O O . THR A 1 175 ? -14.905 -1.298 5.152 1.00 95.50 175 THR A O 1
ATOM 1466 N N . ARG A 1 176 ? -16.209 -2.861 4.215 1.00 94.94 176 ARG A N 1
ATOM 1467 C CA . ARG A 1 176 ? -17.303 -1.946 3.883 1.00 94.94 176 ARG A CA 1
ATOM 1468 C C . ARG A 1 176 ? -17.859 -1.273 5.139 1.00 94.94 176 ARG A C 1
ATOM 1470 O O . ARG A 1 176 ? -18.339 -1.933 6.055 1.00 94.94 176 ARG A O 1
ATOM 1477 N N . GLY A 1 177 ? -17.859 0.058 5.132 1.00 93.62 177 GLY A N 1
ATOM 1478 C CA . GLY A 1 177 ? -18.378 0.875 6.231 1.00 93.62 177 GLY A CA 1
ATOM 1479 C C . GLY A 1 177 ? -17.361 1.194 7.330 1.00 93.62 177 GLY A C 1
ATOM 1480 O O . GLY A 1 177 ? -17.703 1.956 8.233 1.00 93.62 177 GLY A O 1
ATOM 1481 N N . LEU A 1 178 ? -16.125 0.680 7.247 1.00 94.69 178 LEU A N 1
ATOM 1482 C CA . LEU A 1 178 ? -15.048 1.080 8.153 1.00 94.69 178 LEU A CA 1
ATOM 1483 C C . LEU A 1 178 ? -14.664 2.544 7.936 1.00 94.69 178 LEU A C 1
ATOM 1485 O O . LEU A 1 178 ? -14.258 2.946 6.842 1.00 94.69 178 LEU A O 1
ATOM 1489 N N . ASN A 1 179 ? -14.713 3.336 9.003 1.00 92.25 179 ASN A N 1
ATOM 1490 C CA . ASN A 1 179 ? -14.199 4.695 9.003 1.00 92.25 179 ASN A CA 1
ATOM 1491 C C . ASN A 1 179 ? -12.733 4.717 9.446 1.00 92.25 179 ASN A C 1
ATOM 1493 O O . ASN A 1 179 ? -12.412 4.824 10.625 1.00 92.25 179 ASN A O 1
ATOM 1497 N N . ARG A 1 180 ? -11.830 4.687 8.466 1.00 89.62 180 ARG A N 1
ATOM 1498 C CA . ARG A 1 180 ? -10.370 4.686 8.672 1.00 89.62 180 ARG A CA 1
ATOM 1499 C C . ARG A 1 180 ? -9.783 6.057 9.041 1.00 89.62 180 ARG A C 1
ATOM 1501 O O . ARG A 1 180 ? -8.573 6.184 9.204 1.00 89.62 180 ARG A O 1
ATOM 1508 N N . ASN A 1 181 ? -10.624 7.090 9.113 1.00 88.19 181 ASN A N 1
ATOM 1509 C CA . ASN A 1 181 ? -10.245 8.464 9.454 1.00 88.19 181 ASN A CA 1
ATOM 1510 C C . ASN A 1 181 ? -10.862 8.930 10.782 1.00 88.19 181 ASN A C 1
ATOM 1512 O O . ASN A 1 181 ? -10.787 10.121 11.096 1.00 88.19 181 ASN A O 1
ATOM 1516 N N . MET A 1 182 ? -11.504 8.024 11.525 1.00 88.44 182 MET A N 1
ATOM 1517 C CA . MET A 1 182 ? -12.069 8.319 12.835 1.00 88.44 182 MET A CA 1
ATOM 1518 C C . MET A 1 182 ? -10.936 8.672 13.815 1.00 88.44 182 MET A C 1
ATOM 1520 O O . MET A 1 182 ? -9.955 7.927 13.892 1.00 88.44 182 MET A O 1
ATOM 1524 N N . PRO A 1 183 ? -11.030 9.800 14.543 1.00 88.75 183 PRO A N 1
ATOM 1525 C CA . PRO A 1 183 ? -10.089 10.094 15.611 1.00 88.75 183 PRO A CA 1
ATOM 1526 C C . PRO A 1 183 ? -10.183 9.043 16.711 1.00 88.75 183 PRO A C 1
ATOM 1528 O O . PRO A 1 183 ? -11.285 8.663 17.096 1.00 88.75 183 PRO A O 1
ATOM 1531 N N . ALA A 1 184 ? -9.041 8.612 17.241 1.00 88.44 184 ALA A N 1
ATOM 1532 C CA . ALA A 1 184 ? -9.040 7.737 18.402 1.00 88.44 184 ALA A CA 1
ATOM 1533 C C . ALA A 1 184 ? -9.505 8.527 19.629 1.00 88.44 184 ALA A C 1
ATOM 1535 O O . ALA A 1 184 ? -8.827 9.455 20.072 1.00 88.44 184 ALA A O 1
ATOM 1536 N N . THR A 1 185 ? -10.658 8.154 20.174 1.00 87.06 185 THR A N 1
ATOM 1537 C CA . THR A 1 185 ? -11.221 8.706 21.411 1.00 87.06 185 THR A CA 1
ATOM 1538 C C . THR A 1 185 ? -11.450 7.591 22.428 1.00 87.06 185 THR A C 1
ATOM 1540 O O . THR A 1 185 ? -11.583 6.435 22.028 1.00 87.06 185 THR A O 1
ATOM 1543 N N . PRO A 1 186 ? -11.480 7.895 23.738 1.00 86.31 186 PRO A N 1
ATOM 1544 C CA . PRO A 1 186 ? -11.885 6.924 24.750 1.00 86.31 186 PRO A CA 1
ATOM 1545 C C . PRO A 1 186 ? -13.301 6.380 24.506 1.00 86.31 186 PRO A C 1
ATOM 1547 O O . PRO A 1 186 ? -14.120 7.123 23.962 1.00 86.31 186 PRO A O 1
ATOM 1550 N N . PRO A 1 187 ? -13.606 5.152 24.970 1.00 85.50 187 PRO A N 1
ATOM 1551 C CA . PRO A 1 187 ? -14.923 4.550 24.814 1.00 85.50 187 PRO A CA 1
ATOM 1552 C C . PRO A 1 187 ? -16.057 5.424 25.356 1.00 85.50 187 PRO A C 1
ATOM 1554 O O . PRO A 1 187 ? -16.096 5.704 26.555 1.00 85.50 187 PRO A O 1
ATOM 1557 N N . THR A 1 188 ? -16.991 5.832 24.493 1.00 81.88 188 THR A N 1
ATOM 1558 C CA . THR A 1 188 ? -18.160 6.650 24.877 1.00 81.88 188 THR A CA 1
ATOM 1559 C C . THR A 1 188 ? -19.473 5.868 24.914 1.00 81.88 188 THR A C 1
ATOM 1561 O O . THR A 1 188 ? -20.478 6.387 25.394 1.00 81.88 188 THR A O 1
ATOM 1564 N N . VAL A 1 189 ? -19.468 4.604 24.465 1.00 79.44 189 VAL A N 1
ATOM 1565 C CA . VAL A 1 189 ? -20.677 3.765 24.311 1.00 79.44 189 VAL A CA 1
ATOM 1566 C C . VAL A 1 189 ? -21.669 4.396 23.320 1.00 79.44 189 VAL A C 1
ATOM 1568 O O . VAL A 1 189 ? -22.880 4.178 23.381 1.00 79.44 189 VAL A O 1
ATOM 1571 N N . ASP A 1 190 ? -21.155 5.163 22.359 1.00 89.75 190 ASP A N 1
ATOM 1572 C CA . ASP A 1 190 ? -21.952 5.636 21.238 1.00 89.75 190 ASP A CA 1
ATOM 1573 C C . ASP A 1 190 ? -22.293 4.477 20.281 1.00 89.75 190 ASP A C 1
ATOM 1575 O O . ASP A 1 190 ? -21.533 3.517 20.109 1.00 89.75 190 ASP A O 1
ATOM 1579 N N . ARG A 1 191 ? -23.467 4.550 19.645 1.00 88.62 191 ARG A N 1
ATOM 1580 C CA . ARG A 1 191 ? -23.942 3.498 18.733 1.00 88.62 191 ARG A CA 1
ATOM 1581 C C . ARG A 1 191 ? -23.067 3.360 17.491 1.00 88.62 191 ARG A C 1
ATOM 1583 O O . ARG A 1 191 ? -22.849 2.235 17.039 1.00 88.62 191 ARG A O 1
ATOM 1590 N N . GLU A 1 192 ? -22.601 4.469 16.921 1.00 88.44 192 GLU A N 1
ATOM 1591 C CA . GLU A 1 192 ? -21.746 4.427 15.735 1.00 88.44 192 GLU A CA 1
ATOM 1592 C C . GLU A 1 192 ? -20.341 3.952 16.111 1.00 88.44 192 GLU A C 1
ATOM 1594 O O . GLU A 1 192 ? -19.770 3.125 15.404 1.00 88.44 192 GLU A O 1
ATOM 1599 N N . GLU A 1 193 ? -19.822 4.378 17.262 1.00 88.81 193 GLU A N 1
ATOM 1600 C CA . GLU A 1 193 ? -18.557 3.876 17.806 1.00 88.81 193 GLU A CA 1
ATOM 1601 C C . GLU A 1 193 ? -18.569 2.348 17.986 1.00 88.81 193 GLU A C 1
ATOM 1603 O O . GLU A 1 193 ? -17.705 1.651 17.448 1.00 88.81 193 GLU A O 1
ATOM 1608 N N . MET A 1 194 ? -19.571 1.803 18.686 1.00 89.31 194 MET A N 1
ATOM 1609 C CA . MET A 1 194 ? -19.693 0.354 18.892 1.00 89.31 194 MET A CA 1
ATOM 1610 C C . MET A 1 194 ? -19.785 -0.404 17.566 1.00 89.31 194 MET A C 1
ATOM 1612 O O . MET A 1 194 ? -19.153 -1.446 17.393 1.00 89.31 194 MET A O 1
ATOM 1616 N N . LYS A 1 195 ? -20.521 0.140 16.594 1.00 92.75 195 LYS A N 1
ATOM 1617 C CA . LYS A 1 195 ? -20.601 -0.433 15.249 1.00 92.75 195 LYS A CA 1
ATOM 1618 C C . LYS A 1 195 ? -19.236 -0.453 14.555 1.00 92.75 195 LYS A C 1
ATOM 1620 O O . LYS A 1 195 ? -18.900 -1.459 13.932 1.00 92.75 195 LYS A O 1
ATOM 1625 N N . GLN A 1 196 ? -18.440 0.613 14.662 1.00 93.62 196 GLN A N 1
ATOM 1626 C CA . GLN A 1 196 ? -17.083 0.645 14.105 1.00 93.62 196 GLN A CA 1
ATOM 1627 C C . GLN A 1 196 ? -16.167 -0.382 14.783 1.00 93.62 196 GLN A C 1
ATOM 1629 O O . GLN A 1 196 ? -15.430 -1.081 14.086 1.00 93.62 196 GLN A O 1
ATOM 1634 N N . VAL A 1 197 ? -16.246 -0.535 16.109 1.00 91.44 197 VAL A N 1
ATOM 1635 C CA . VAL A 1 197 ? -15.488 -1.560 16.851 1.00 91.44 197 VAL A CA 1
ATOM 1636 C C . VAL A 1 197 ? -15.808 -2.965 16.335 1.00 91.44 197 VAL A C 1
ATOM 1638 O O . VAL A 1 197 ? -14.892 -3.735 16.040 1.00 91.44 197 VAL A O 1
ATOM 1641 N N . GLU A 1 198 ? -17.089 -3.290 16.156 1.00 92.31 198 GLU A N 1
ATOM 1642 C CA . GLU A 1 198 ? -17.511 -4.597 15.641 1.00 92.31 198 GLU A CA 1
ATOM 1643 C C . GLU A 1 198 ? -17.045 -4.842 14.199 1.00 92.31 198 GLU A C 1
ATOM 1645 O O . GLU A 1 198 ? -16.592 -5.941 13.867 1.00 92.31 198 GLU A O 1
ATOM 1650 N N . LEU A 1 199 ? -17.073 -3.818 13.339 1.00 95.25 199 LEU A N 1
ATOM 1651 C CA . LEU A 1 199 ? -16.539 -3.925 11.980 1.00 95.25 199 LEU A CA 1
ATOM 1652 C C . LEU A 1 199 ? -15.024 -4.192 11.979 1.00 95.25 199 LEU A C 1
ATOM 1654 O O . LEU A 1 199 ? -14.559 -5.052 11.226 1.00 95.25 199 LEU A O 1
ATOM 1658 N N . TRP A 1 200 ? -14.251 -3.515 12.836 1.00 94.25 200 TRP A N 1
ATOM 1659 C CA . TRP A 1 200 ? -12.807 -3.749 12.955 1.00 94.25 200 TRP A CA 1
ATOM 1660 C C . TRP A 1 200 ? -12.498 -5.156 13.480 1.00 94.25 200 TRP A C 1
ATOM 1662 O O . TRP A 1 200 ? -11.656 -5.851 12.907 1.00 94.25 200 TRP A O 1
ATOM 1672 N N . LYS A 1 201 ? -13.223 -5.626 14.505 1.00 91.81 201 LYS A N 1
ATOM 1673 C CA . LYS A 1 201 ? -13.102 -7.003 15.022 1.00 91.81 201 LYS A CA 1
ATOM 1674 C C . LYS A 1 201 ? -13.430 -8.044 13.956 1.00 91.81 201 LYS A C 1
ATOM 1676 O O . LYS A 1 201 ? -12.704 -9.034 13.815 1.00 91.81 201 LYS A O 1
ATOM 1681 N N . LYS A 1 202 ? -14.483 -7.809 13.167 1.00 94.62 202 LYS A N 1
ATOM 1682 C CA . LYS A 1 202 ? -14.863 -8.670 12.041 1.00 94.62 202 LYS A CA 1
ATOM 1683 C C . LYS A 1 202 ? -13.756 -8.735 10.990 1.00 94.62 202 LYS A C 1
ATOM 1685 O O . LYS A 1 202 ? -13.424 -9.831 10.546 1.00 94.62 202 LYS A O 1
ATOM 1690 N N . TYR A 1 203 ? -13.164 -7.598 10.623 1.00 95.50 203 TYR A N 1
ATOM 1691 C CA . TYR A 1 203 ? -12.053 -7.555 9.671 1.00 95.50 203 TYR A CA 1
ATOM 1692 C C . TYR A 1 203 ? -10.821 -8.316 10.186 1.00 95.50 203 TYR A C 1
ATOM 1694 O O . TYR A 1 203 ? -10.304 -9.181 9.482 1.00 95.50 203 TYR A O 1
ATOM 1702 N N . ILE A 1 204 ? -10.398 -8.079 11.431 1.00 93.00 204 ILE A N 1
ATOM 1703 C CA . ILE A 1 204 ? -9.248 -8.776 12.034 1.00 93.00 204 ILE A CA 1
ATOM 1704 C C . ILE A 1 204 ? -9.496 -10.290 12.097 1.00 93.00 204 ILE A C 1
ATOM 1706 O O . ILE A 1 204 ? -8.615 -11.082 11.761 1.00 93.00 204 ILE A O 1
ATOM 1710 N N . THR A 1 205 ? -10.702 -10.707 12.491 1.00 92.75 205 THR A N 1
ATOM 1711 C CA . THR A 1 205 ? -11.083 -12.128 12.548 1.00 92.75 205 THR A CA 1
ATOM 1712 C C . THR A 1 205 ? -11.091 -12.763 11.160 1.00 92.75 205 THR A C 1
ATOM 1714 O O . THR A 1 205 ? -10.602 -13.879 10.986 1.00 92.75 205 THR A O 1
ATOM 1717 N N . TRP A 1 206 ? -11.596 -12.045 10.155 1.00 96.44 206 TRP A N 1
ATOM 1718 C CA . TRP A 1 206 ? -11.554 -12.494 8.767 1.00 96.44 206 TRP A CA 1
ATOM 1719 C C . TRP A 1 206 ? -10.112 -12.668 8.279 1.00 96.44 206 TRP A C 1
ATOM 1721 O O . TRP A 1 206 ? -9.797 -13.712 7.716 1.00 96.44 206 TRP A O 1
ATOM 1731 N N . GLU A 1 207 ? -9.207 -11.734 8.574 1.00 95.25 207 GLU A N 1
ATOM 1732 C CA . GLU A 1 207 ? -7.799 -11.854 8.179 1.00 95.25 207 GLU A CA 1
ATOM 1733 C C . GLU A 1 207 ? -7.110 -13.052 8.865 1.00 95.25 207 GLU A C 1
ATOM 1735 O O . GLU A 1 207 ? -6.345 -13.782 8.231 1.00 95.25 207 GLU A O 1
ATOM 1740 N N . ARG A 1 208 ? -7.448 -13.325 10.136 1.00 92.06 208 ARG A N 1
ATOM 1741 C CA . ARG A 1 208 ? -6.980 -14.511 10.883 1.00 92.06 208 ARG A CA 1
ATOM 1742 C C . ARG A 1 208 ? -7.451 -15.832 10.281 1.00 92.06 208 ARG A C 1
ATOM 1744 O O . ARG A 1 208 ? -6.760 -16.833 10.434 1.00 92.06 208 ARG A O 1
ATOM 1751 N N . SER A 1 209 ? -8.583 -15.845 9.574 1.00 95.12 209 SER A N 1
ATOM 1752 C CA . SER A 1 209 ? -9.079 -17.051 8.896 1.00 95.12 209 SER A CA 1
ATOM 1753 C C . SER A 1 209 ? -8.233 -17.469 7.681 1.00 95.12 209 SER A C 1
ATOM 1755 O O . SER A 1 209 ? -8.511 -18.500 7.073 1.00 95.12 209 SER A O 1
ATOM 1757 N N . ASN A 1 210 ? -7.187 -16.697 7.342 1.00 95.56 210 ASN A N 1
ATOM 1758 C CA . ASN A 1 210 ? -6.308 -16.910 6.192 1.00 95.56 210 ASN A CA 1
ATOM 1759 C C . ASN A 1 210 ? -7.111 -17.052 4.882 1.00 95.56 210 ASN A C 1
ATOM 1761 O O . ASN A 1 210 ? -7.094 -18.111 4.247 1.00 95.56 210 ASN A O 1
ATOM 1765 N N . PRO A 1 211 ? -7.806 -15.988 4.433 1.00 96.56 211 PRO A N 1
ATOM 1766 C CA . PRO A 1 211 ? -8.658 -16.039 3.241 1.00 96.56 211 PRO A CA 1
ATOM 1767 C C . PRO A 1 211 ? -7.868 -16.350 1.960 1.00 96.56 211 PRO A C 1
ATOM 1769 O O . PRO A 1 211 ? -8.403 -16.934 1.013 1.00 96.56 211 PRO A O 1
ATOM 1772 N N . LEU A 1 212 ? -6.570 -16.020 1.942 1.00 94.69 212 LEU A N 1
ATOM 1773 C CA . LEU A 1 212 ? -5.642 -16.391 0.871 1.00 94.69 212 LEU A CA 1
ATOM 1774 C C . LEU A 1 212 ? -5.299 -17.882 0.848 1.00 94.69 212 LEU A C 1
ATOM 1776 O O . LEU A 1 212 ? -4.801 -18.349 -0.174 1.00 94.69 212 LEU A O 1
ATOM 1780 N N . ARG A 1 213 ? -5.558 -18.626 1.931 1.00 95.19 213 ARG A N 1
ATOM 1781 C CA . ARG A 1 213 ? -5.119 -20.018 2.116 1.00 95.19 213 ARG A CA 1
ATOM 1782 C C . ARG A 1 213 ? -3.623 -20.176 1.828 1.00 95.19 213 ARG A C 1
ATOM 1784 O O . ARG A 1 213 ? -3.199 -21.134 1.192 1.00 95.19 213 ARG A O 1
ATOM 1791 N N . SER A 1 214 ? -2.844 -19.182 2.249 1.00 92.50 214 SER A N 1
ATOM 1792 C CA . SER A 1 214 ? -1.400 -19.153 2.044 1.00 92.50 214 SER A CA 1
ATOM 1793 C C . SER A 1 214 ? -0.714 -20.093 3.027 1.00 92.50 214 SER A C 1
ATOM 1795 O O . SER A 1 214 ? -1.034 -20.074 4.217 1.00 92.50 214 SER A O 1
ATOM 1797 N N . GLU A 1 215 ? 0.254 -20.865 2.541 1.00 91.69 215 GLU A N 1
ATOM 1798 C CA . GLU A 1 215 ? 1.142 -21.683 3.376 1.00 91.69 215 GLU A CA 1
ATOM 1799 C C . GLU A 1 215 ? 2.276 -20.851 4.001 1.00 91.69 215 GLU A C 1
ATOM 1801 O O . GLU A 1 215 ? 2.821 -21.229 5.039 1.00 91.69 215 GLU A O 1
ATOM 1806 N N . ASP A 1 216 ? 2.594 -19.685 3.417 1.00 91.00 216 ASP A N 1
ATOM 1807 C CA . ASP A 1 216 ? 3.543 -18.722 3.984 1.00 91.00 216 ASP A CA 1
ATOM 1808 C C . ASP A 1 216 ? 2.960 -18.100 5.264 1.00 91.00 216 ASP A C 1
ATOM 1810 O O . ASP A 1 216 ? 2.180 -17.141 5.226 1.00 91.00 216 ASP A O 1
ATOM 1814 N N . THR A 1 217 ? 3.366 -18.644 6.412 1.00 88.31 217 THR A N 1
ATOM 1815 C CA . THR A 1 217 ? 2.958 -18.164 7.735 1.00 88.31 217 THR A CA 1
ATOM 1816 C C . THR A 1 217 ? 3.438 -16.751 8.027 1.00 88.31 217 THR A C 1
ATOM 1818 O O . THR A 1 217 ? 2.760 -16.025 8.751 1.00 88.31 217 THR A O 1
ATOM 1821 N N . ALA A 1 218 ? 4.571 -16.325 7.460 1.00 89.50 218 ALA A N 1
ATOM 1822 C CA . ALA A 1 218 ? 5.063 -14.967 7.640 1.00 89.50 218 ALA A CA 1
ATOM 1823 C C . ALA A 1 218 ? 4.182 -13.964 6.882 1.00 89.50 218 ALA A C 1
ATOM 1825 O O . ALA A 1 218 ? 3.895 -12.888 7.405 1.00 89.50 218 ALA A O 1
ATOM 1826 N N . LEU A 1 219 ? 3.699 -14.309 5.682 1.00 90.75 219 LEU A N 1
ATOM 1827 C CA . LEU A 1 219 ? 2.707 -13.497 4.970 1.00 90.75 219 LEU A CA 1
ATOM 1828 C C . LEU A 1 219 ? 1.395 -13.395 5.751 1.00 90.75 219 LEU A C 1
ATOM 1830 O O . LEU A 1 219 ? 0.883 -12.287 5.910 1.00 90.75 219 LEU A O 1
ATOM 1834 N N . VAL A 1 220 ? 0.873 -14.517 6.258 1.00 92.12 220 VAL A N 1
ATOM 1835 C CA . VAL A 1 220 ? -0.365 -14.526 7.058 1.00 92.12 220 VAL A CA 1
ATOM 1836 C C . VAL A 1 220 ? -0.207 -13.646 8.299 1.00 92.12 220 VAL A C 1
ATOM 1838 O O . VAL A 1 220 ? -1.027 -12.757 8.524 1.00 92.12 220 VAL A O 1
ATOM 1841 N N . ALA A 1 221 ? 0.887 -13.811 9.050 1.00 90.81 221 ALA A N 1
ATOM 1842 C CA . ALA A 1 221 ? 1.176 -12.992 10.224 1.00 90.81 221 ALA A CA 1
ATOM 1843 C C . ALA A 1 221 ? 1.265 -11.497 9.879 1.00 90.81 221 ALA A C 1
ATOM 1845 O O . ALA A 1 221 ? 0.622 -10.684 10.541 1.00 90.81 221 ALA A O 1
ATOM 1846 N N . ARG A 1 222 ? 1.985 -11.124 8.808 1.00 91.81 222 ARG A N 1
ATOM 1847 C CA . ARG A 1 222 ? 2.078 -9.722 8.355 1.00 91.81 222 ARG A CA 1
ATOM 1848 C C . ARG A 1 222 ? 0.715 -9.131 8.003 1.00 91.81 222 ARG A C 1
ATOM 1850 O O . ARG A 1 222 ? 0.461 -7.982 8.343 1.00 91.81 222 ARG A O 1
ATOM 1857 N N . ARG A 1 223 ? -0.163 -9.890 7.340 1.00 94.62 223 ARG A N 1
ATOM 1858 C CA . ARG A 1 223 ? -1.506 -9.413 6.970 1.00 94.62 223 ARG A CA 1
ATOM 1859 C C . ARG A 1 223 ? -2.389 -9.174 8.193 1.00 94.62 223 ARG A C 1
ATOM 1861 O O . ARG A 1 223 ? -3.007 -8.118 8.290 1.00 94.62 223 ARG A O 1
ATOM 1868 N N . VAL A 1 224 ? -2.396 -10.104 9.149 1.00 93.56 224 VAL A N 1
ATOM 1869 C CA . VAL A 1 224 ? -3.163 -9.938 10.393 1.00 93.56 224 VAL A CA 1
ATOM 1870 C C . VAL A 1 224 ? -2.614 -8.779 11.227 1.00 93.56 224 VAL A C 1
ATOM 1872 O O . VAL A 1 224 ? -3.394 -7.966 11.719 1.00 93.56 224 VAL A O 1
ATOM 1875 N N . MET A 1 225 ? -1.288 -8.658 11.343 1.00 90.81 225 MET A N 1
ATOM 1876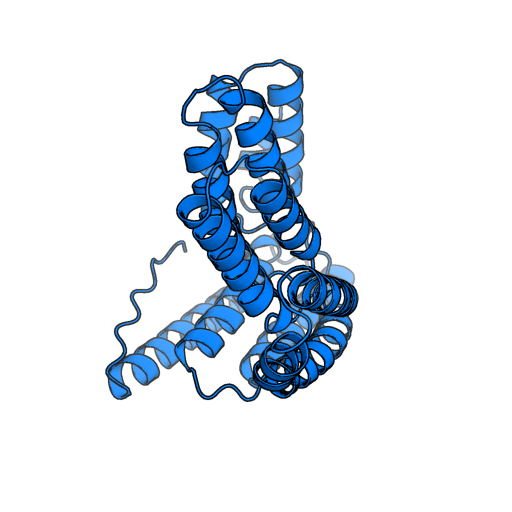 C CA . MET A 1 225 ? -0.659 -7.527 12.030 1.00 90.81 225 MET A CA 1
ATOM 1877 C C . MET A 1 225 ? -1.024 -6.199 11.382 1.00 90.81 225 MET A C 1
ATOM 1879 O O . MET A 1 225 ? -1.424 -5.278 12.085 1.00 90.81 225 MET A O 1
ATOM 1883 N N . PHE A 1 226 ? -0.987 -6.128 10.052 1.00 93.94 226 PHE A N 1
ATOM 1884 C CA . PHE A 1 226 ? -1.407 -4.939 9.328 1.00 93.94 226 PHE A CA 1
ATOM 1885 C C . PHE A 1 226 ? -2.869 -4.578 9.637 1.00 93.94 226 PHE A C 1
ATOM 1887 O O . PHE A 1 226 ? -3.162 -3.423 9.932 1.00 93.94 226 PHE A O 1
ATOM 1894 N N . ALA A 1 227 ? -3.794 -5.546 9.643 1.00 94.31 227 ALA A N 1
ATOM 1895 C CA . ALA A 1 227 ? -5.198 -5.307 9.997 1.00 94.31 227 ALA A CA 1
ATOM 1896 C C . ALA A 1 227 ? -5.371 -4.764 11.429 1.00 94.31 227 ALA A C 1
ATOM 1898 O O . ALA A 1 227 ? -6.166 -3.848 11.652 1.00 94.31 227 ALA A O 1
ATOM 1899 N N . ILE A 1 228 ? -4.602 -5.294 12.384 1.00 91.50 228 ILE A N 1
ATOM 1900 C CA . ILE A 1 228 ? -4.578 -4.830 13.776 1.00 91.50 228 ILE A CA 1
ATOM 1901 C C . ILE A 1 228 ? -4.035 -3.401 13.863 1.00 91.50 228 ILE A C 1
ATOM 1903 O O . ILE A 1 228 ? -4.676 -2.550 14.473 1.00 91.50 228 ILE A O 1
ATOM 1907 N N . GLU A 1 229 ? -2.897 -3.114 13.227 1.00 91.38 229 GLU A N 1
ATOM 1908 C CA . GLU A 1 229 ? -2.291 -1.777 13.202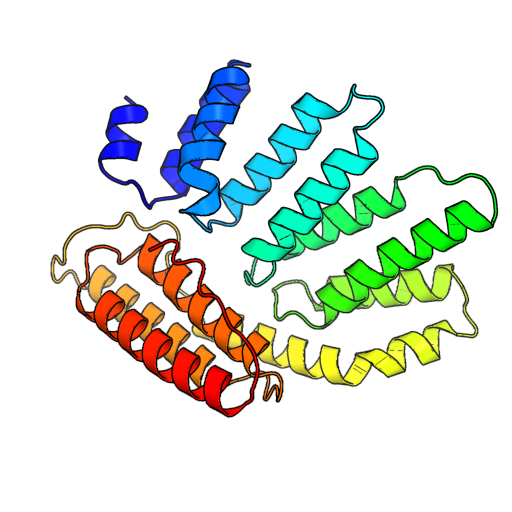 1.00 91.38 229 GLU A CA 1
ATOM 1909 C C . GLU A 1 229 ? -3.255 -0.744 12.608 1.00 91.38 229 GLU A C 1
ATOM 1911 O O . GLU A 1 229 ? -3.408 0.337 13.171 1.00 91.38 229 GLU A O 1
ATOM 1916 N N . GLN A 1 230 ? -3.975 -1.093 11.535 1.00 93.56 230 GLN A N 1
ATOM 1917 C CA . GLN A 1 230 ? -5.027 -0.239 10.972 1.00 93.56 230 GLN A CA 1
ATOM 1918 C C . GLN A 1 230 ? -6.155 0.043 11.974 1.00 93.56 230 GLN A C 1
ATOM 1920 O O . GLN A 1 230 ? -6.587 1.190 12.096 1.00 93.56 230 GLN A O 1
ATOM 1925 N N . GLY A 1 231 ? -6.615 -0.980 12.701 1.00 91.81 231 GLY A N 1
ATOM 1926 C CA . GLY A 1 231 ? -7.642 -0.824 13.731 1.00 91.81 231 GLY A CA 1
ATOM 1927 C C . GLY A 1 231 ? -7.175 0.058 14.890 1.00 91.81 231 GLY A C 1
ATOM 1928 O O . GLY A 1 231 ? -7.909 0.945 15.324 1.00 91.81 231 GLY A O 1
ATOM 1929 N N . LEU A 1 232 ? -5.927 -0.113 15.335 1.00 91.31 232 LEU A N 1
ATOM 1930 C CA . LEU A 1 232 ? -5.319 0.680 16.406 1.00 91.31 232 LEU A CA 1
ATOM 1931 C C . LEU A 1 232 ? -5.186 2.166 16.055 1.00 91.31 232 LEU A C 1
ATOM 1933 O O . LEU A 1 232 ? -5.198 2.992 16.963 1.00 91.31 232 LEU A O 1
ATOM 1937 N N . LEU A 1 233 ? -5.139 2.546 14.771 1.00 91.56 233 LEU A N 1
ATOM 1938 C CA . LEU A 1 233 ? -5.168 3.966 14.400 1.00 91.56 233 LEU A CA 1
ATOM 1939 C C . LEU A 1 233 ? -6.462 4.660 14.851 1.00 91.56 233 LEU A C 1
ATOM 1941 O O . LEU A 1 233 ? -6.420 5.827 15.245 1.00 91.56 233 LEU A O 1
ATOM 1945 N N . CYS A 1 234 ? -7.584 3.937 14.808 1.00 89.75 234 CYS A N 1
ATOM 1946 C CA . CYS A 1 234 ? -8.913 4.448 15.146 1.00 89.75 234 CYS A CA 1
ATOM 1947 C C . CYS A 1 234 ? -9.332 4.089 16.579 1.00 89.75 234 CYS A C 1
ATOM 1949 O O . CYS A 1 234 ? -10.062 4.842 17.206 1.00 89.75 234 CYS A O 1
ATOM 1951 N N . LEU A 1 235 ? -8.872 2.950 17.105 1.00 89.88 235 LEU A N 1
ATOM 1952 C CA . LEU A 1 235 ? -9.333 2.371 18.372 1.00 89.88 235 LEU A CA 1
ATOM 1953 C C . LEU A 1 235 ? -8.225 2.317 19.437 1.00 89.88 235 LEU A C 1
ATOM 1955 O O . LEU A 1 235 ? -8.244 1.463 20.319 1.00 89.88 235 LEU A O 1
ATOM 1959 N N . ALA A 1 236 ? -7.250 3.230 19.382 1.00 88.19 236 ALA A N 1
ATOM 1960 C CA . ALA A 1 236 ? -6.095 3.236 20.289 1.00 88.19 236 ALA A CA 1
ATOM 1961 C C . ALA A 1 236 ? -6.463 3.285 21.785 1.00 88.19 236 ALA A C 1
ATOM 1963 O O . ALA A 1 236 ? -5.679 2.840 22.616 1.00 88.19 236 ALA A O 1
ATOM 1964 N N . HIS A 1 237 ? -7.636 3.809 22.148 1.00 87.44 237 HIS A N 1
ATOM 1965 C CA . HIS A 1 237 ? -8.088 3.890 23.541 1.00 87.44 237 HIS A CA 1
ATOM 1966 C C . HIS A 1 237 ? -8.965 2.708 23.984 1.00 87.44 237 HIS A C 1
ATOM 1968 O O . HIS A 1 237 ? -9.491 2.736 25.093 1.00 87.44 237 HIS A O 1
ATOM 1974 N N . HIS A 1 238 ? -9.118 1.674 23.149 1.00 86.75 238 HIS A N 1
ATOM 1975 C CA . HIS A 1 238 ? -9.915 0.481 23.437 1.00 86.75 238 HIS A CA 1
ATOM 1976 C C . HIS A 1 238 ? -9.010 -0.666 23.928 1.00 86.75 238 HIS A C 1
ATOM 1978 O O . HIS A 1 238 ? -8.286 -1.263 23.123 1.00 86.75 238 HIS A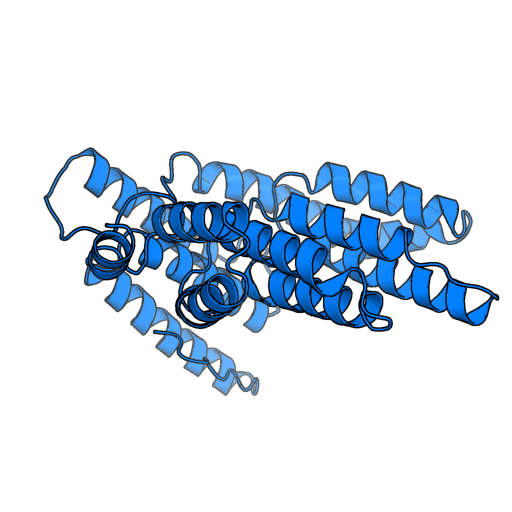 O 1
ATOM 1984 N N . PRO A 1 239 ? -9.006 -1.000 25.237 1.00 85.25 239 PRO A N 1
ATOM 1985 C CA . PRO A 1 239 ? -8.066 -1.979 25.797 1.00 85.25 239 PRO A CA 1
ATOM 1986 C C . PRO A 1 239 ? -8.244 -3.398 25.243 1.00 85.25 239 PRO A C 1
ATOM 1988 O O . PRO A 1 239 ? -7.285 -4.164 25.164 1.00 85.25 239 PRO A O 1
ATOM 1991 N N . ASP A 1 240 ? -9.462 -3.753 24.837 1.00 79.12 240 ASP A N 1
ATOM 1992 C CA . ASP A 1 240 ? -9.788 -5.054 24.255 1.00 79.12 240 ASP A CA 1
ATOM 1993 C C . ASP A 1 240 ? -9.092 -5.274 22.903 1.00 79.12 240 ASP A C 1
ATOM 1995 O O . ASP A 1 240 ? -8.620 -6.381 22.636 1.00 79.12 240 ASP A O 1
ATOM 1999 N N . VAL A 1 241 ? -8.955 -4.228 22.082 1.00 79.06 241 VAL A N 1
ATOM 2000 C CA . VAL A 1 241 ? -8.226 -4.287 20.803 1.00 79.06 241 VAL A CA 1
ATOM 2001 C C . VAL A 1 241 ? -6.735 -4.544 21.041 1.00 79.06 241 VAL A C 1
ATOM 2003 O O . VAL A 1 241 ? -6.141 -5.404 20.387 1.00 79.06 241 VAL A O 1
ATOM 2006 N N . TRP A 1 242 ? -6.137 -3.871 22.030 1.00 82.44 242 TRP A N 1
ATOM 2007 C CA . TRP A 1 242 ? -4.739 -4.087 22.421 1.00 82.44 242 TRP A CA 1
ATOM 2008 C C . TRP A 1 242 ? -4.491 -5.483 22.982 1.00 82.44 242 TRP A C 1
ATOM 2010 O O . TRP A 1 242 ? -3.505 -6.129 22.628 1.00 82.44 242 TRP A O 1
ATOM 2020 N N . HIS A 1 243 ? -5.394 -5.979 23.826 1.00 82.88 243 HIS A N 1
ATOM 2021 C CA . HIS A 1 243 ? -5.280 -7.323 24.377 1.00 82.88 243 HIS A CA 1
ATOM 2022 C C . HIS A 1 243 ? -5.306 -8.387 23.269 1.00 82.88 243 HIS A C 1
ATOM 2024 O O . HIS A 1 243 ? -4.446 -9.267 23.229 1.00 82.88 243 HIS A O 1
ATOM 2030 N N . GLN A 1 244 ? -6.230 -8.258 22.311 1.00 76.06 244 GLN A N 1
ATOM 2031 C CA . GLN A 1 244 ? -6.309 -9.156 21.155 1.00 76.06 244 GLN A CA 1
ATOM 2032 C C . GLN A 1 244 ? -5.070 -9.083 20.257 1.00 76.06 244 GLN A C 1
ATOM 2034 O O . GLN A 1 244 ? -4.667 -10.106 19.694 1.00 76.06 244 GLN A O 1
ATOM 2039 N N . ALA A 1 245 ? -4.478 -7.894 20.108 1.00 77.75 245 ALA A N 1
ATOM 2040 C CA . ALA A 1 245 ? -3.233 -7.695 19.376 1.00 77.75 245 ALA A CA 1
ATOM 2041 C C . ALA A 1 245 ? -2.059 -8.418 20.050 1.00 77.75 245 ALA A C 1
ATOM 2043 O O . ALA A 1 245 ? -1.344 -9.181 19.400 1.00 77.75 245 ALA A O 1
ATOM 2044 N N . ALA A 1 246 ? -1.906 -8.231 21.363 1.00 81.94 246 ALA A N 1
ATOM 2045 C CA . ALA A 1 246 ? -0.847 -8.849 22.154 1.00 81.94 246 ALA A CA 1
ATOM 2046 C C . ALA A 1 246 ? -0.942 -10.382 22.150 1.00 81.94 246 ALA A C 1
ATOM 2048 O O . ALA A 1 246 ? 0.055 -11.061 21.910 1.00 81.94 246 ALA A O 1
ATOM 2049 N N . GLN A 1 247 ? -2.147 -10.934 22.332 1.00 83.62 247 GLN A N 1
ATOM 2050 C CA . GLN A 1 247 ? -2.377 -12.380 22.262 1.00 83.62 247 GLN A CA 1
ATOM 2051 C C . GLN A 1 247 ? -2.002 -12.966 20.896 1.00 83.62 247 GLN A C 1
ATOM 2053 O O . GLN A 1 247 ? -1.406 -14.039 20.816 1.00 83.62 247 GLN A O 1
ATOM 2058 N N . PHE A 1 248 ? -2.331 -12.263 19.808 1.00 79.50 248 PHE A N 1
ATOM 2059 C CA . PHE A 1 248 ? -1.984 -12.717 18.464 1.00 79.50 248 PHE A CA 1
ATOM 2060 C C . PHE A 1 248 ? -0.480 -12.680 18.201 1.00 79.50 248 PHE A C 1
ATOM 2062 O O . PHE A 1 248 ? 0.046 -13.605 17.582 1.00 79.50 248 PHE A O 1
ATOM 2069 N N . LEU A 1 249 ? 0.206 -11.637 18.672 1.00 77.62 249 LEU A N 1
ATOM 2070 C CA . LEU A 1 249 ? 1.658 -11.527 18.572 1.00 77.62 249 LEU A CA 1
ATOM 2071 C C . LEU A 1 249 ? 2.360 -12.669 19.306 1.00 77.62 249 LEU A C 1
ATOM 2073 O O . LEU A 1 249 ? 3.235 -13.302 18.720 1.00 77.62 249 LEU A O 1
ATOM 2077 N N . ASP A 1 250 ? 1.945 -12.970 20.538 1.00 80.69 250 ASP A N 1
ATOM 2078 C CA . ASP A 1 250 ? 2.509 -14.073 21.323 1.00 80.69 250 ASP A CA 1
ATOM 2079 C C . ASP A 1 250 ? 2.291 -15.430 20.631 1.00 80.69 250 ASP A C 1
ATOM 2081 O O . ASP A 1 250 ? 3.228 -16.209 20.449 1.00 80.69 250 ASP A O 1
ATOM 2085 N N . HIS A 1 251 ? 1.071 -15.692 20.149 1.00 80.50 251 HIS A N 1
ATOM 2086 C CA . HIS A 1 251 ? 0.765 -16.925 19.423 1.00 80.50 251 HIS A CA 1
ATOM 2087 C C . HIS A 1 251 ? 1.551 -17.051 18.106 1.00 80.50 251 HIS A C 1
ATOM 2089 O O . HIS A 1 251 ? 2.112 -18.106 17.807 1.00 80.50 251 HIS A O 1
ATOM 2095 N N . SER A 1 252 ? 1.631 -15.968 17.330 1.00 77.31 252 SER A N 1
ATOM 2096 C CA . SER A 1 252 ? 2.352 -15.950 16.052 1.00 77.31 252 SER A CA 1
ATOM 2097 C C . SER A 1 252 ? 3.859 -16.106 16.241 1.00 77.31 252 SER A C 1
ATOM 2099 O O . SER A 1 252 ? 4.498 -16.801 15.456 1.00 77.31 252 SER A O 1
ATOM 2101 N N . ALA A 1 253 ? 4.432 -15.492 17.281 1.00 75.88 253 ALA A N 1
ATOM 2102 C CA . ALA A 1 253 ? 5.848 -15.624 17.606 1.00 75.88 253 ALA A CA 1
ATOM 2103 C C . ALA A 1 253 ? 6.217 -17.082 17.917 1.00 75.88 253 ALA A C 1
ATOM 2105 O O . ALA A 1 253 ? 7.194 -17.588 17.366 1.00 75.88 253 ALA A O 1
ATOM 2106 N N . LYS A 1 254 ? 5.392 -17.776 18.714 1.00 79.06 254 LYS A N 1
ATOM 2107 C CA . LYS A 1 254 ? 5.568 -19.203 19.030 1.00 79.06 254 LYS A CA 1
ATOM 2108 C C . LYS A 1 254 ? 5.523 -20.076 17.774 1.00 79.06 254 LYS A C 1
ATOM 2110 O O . LYS A 1 254 ? 6.453 -20.835 17.527 1.00 79.06 254 LYS A O 1
ATOM 2115 N N . LEU A 1 255 ? 4.512 -19.890 16.923 1.00 74.38 255 LEU A N 1
ATOM 2116 C CA . LEU A 1 255 ? 4.379 -20.627 15.658 1.00 74.38 255 LEU A CA 1
ATOM 2117 C C . LEU A 1 255 ? 5.554 -20.401 14.694 1.00 74.38 255 LEU A C 1
ATOM 2119 O O . LEU A 1 255 ? 5.972 -21.318 13.988 1.00 74.38 255 LEU A O 1
ATOM 2123 N N . LEU A 1 256 ? 6.077 -19.175 14.625 1.00 69.25 256 LEU A N 1
ATOM 2124 C CA . LEU A 1 256 ? 7.213 -18.845 13.758 1.00 69.25 256 LEU A CA 1
ATOM 2125 C C . LEU A 1 256 ? 8.518 -19.443 14.302 1.00 69.25 256 LEU A C 1
ATOM 2127 O O . LEU A 1 256 ? 9.318 -19.959 13.520 1.00 69.25 256 LEU A O 1
ATOM 2131 N N . GLN A 1 257 ? 8.685 -19.466 15.627 1.00 72.00 257 GLN A N 1
ATOM 2132 C CA . GLN A 1 257 ? 9.805 -20.126 16.296 1.00 72.00 257 GLN A CA 1
ATOM 2133 C C . GLN A 1 257 ? 9.791 -21.647 16.079 1.00 72.00 257 GLN A C 1
ATOM 2135 O O . GLN A 1 257 ? 10.825 -22.218 15.740 1.00 72.00 257 GLN A O 1
ATOM 2140 N N . GLU A 1 258 ? 8.627 -22.293 16.187 1.00 70.62 258 GLU A N 1
ATOM 2141 C CA . GLU A 1 258 ? 8.452 -23.730 15.912 1.00 70.62 258 GLU A CA 1
ATOM 2142 C C . GLU A 1 258 ? 8.792 -24.101 14.461 1.00 70.62 258 GLU A C 1
ATOM 2144 O O . GLU A 1 258 ? 9.312 -25.183 14.197 1.00 70.62 258 GLU A O 1
ATOM 2149 N N . LYS A 1 259 ? 8.552 -23.188 13.512 1.00 64.88 259 LYS A N 1
ATOM 2150 C CA . LYS A 1 259 ? 8.874 -23.371 12.088 1.00 64.88 259 LYS A CA 1
ATOM 2151 C C . LYS A 1 259 ? 10.290 -22.927 11.699 1.00 64.88 259 LYS A C 1
ATOM 2153 O O . LYS A 1 259 ? 10.614 -22.938 10.513 1.00 64.88 259 LYS A O 1
ATOM 2158 N N . GLY A 1 260 ? 11.130 -22.522 12.656 1.00 56.06 260 GLY A N 1
ATOM 2159 C CA . GLY A 1 260 ? 12.503 -22.074 12.393 1.00 56.06 260 GLY A CA 1
ATOM 2160 C C . GLY A 1 260 ? 12.603 -20.753 11.616 1.00 56.06 260 GLY A C 1
ATOM 2161 O O . GLY A 1 260 ? 13.657 -20.444 11.063 1.00 56.06 260 GLY A O 1
ATOM 2162 N N . VAL A 1 261 ? 11.524 -19.965 11.559 1.00 52.91 261 VAL A N 1
ATOM 2163 C CA . VAL A 1 261 ? 11.487 -18.663 10.882 1.00 52.91 261 VAL A CA 1
ATOM 2164 C C . VAL A 1 261 ? 11.647 -17.568 11.933 1.00 52.91 261 VAL A C 1
ATOM 2166 O O . VAL A 1 261 ? 10.743 -17.319 12.727 1.00 52.91 261 VAL A O 1
ATOM 2169 N N . SER A 1 262 ? 12.789 -16.875 11.946 1.00 44.12 262 SER A N 1
ATOM 2170 C CA . SER A 1 262 ? 13.000 -15.747 12.859 1.00 44.12 262 SER A CA 1
ATOM 2171 C C . SER A 1 262 ? 12.118 -14.561 12.452 1.00 44.12 262 SER A C 1
ATOM 2173 O O . SER A 1 262 ? 12.436 -13.822 11.518 1.00 44.12 262 SER A O 1
ATOM 2175 N N . TYR A 1 263 ? 11.007 -14.359 13.156 1.00 41.88 263 TYR A N 1
ATOM 2176 C CA . TYR A 1 263 ? 10.258 -13.110 13.098 1.00 41.88 263 TYR A CA 1
ATOM 2177 C C . TYR A 1 263 ? 10.783 -12.184 14.186 1.00 41.88 263 TYR A C 1
ATOM 2179 O O . TYR A 1 263 ? 10.616 -12.454 15.372 1.00 41.88 263 TYR A O 1
ATOM 2187 N N . HIS A 1 264 ? 11.421 -11.086 13.789 1.00 43.34 264 HIS A N 1
ATOM 2188 C CA . HIS A 1 264 ? 11.598 -9.953 14.683 1.00 43.34 264 HIS A CA 1
ATOM 2189 C C . HIS A 1 264 ? 10.380 -9.049 14.517 1.00 43.34 264 HIS A C 1
ATOM 2191 O O . HIS A 1 264 ? 10.317 -8.319 13.520 1.00 43.34 264 HIS A O 1
ATOM 2197 N N . PRO A 1 265 ? 9.417 -9.050 15.460 1.00 41.97 265 PRO A N 1
ATOM 2198 C CA . PRO A 1 265 ? 8.515 -7.925 15.544 1.00 41.97 265 PRO A CA 1
ATOM 2199 C C . PRO A 1 265 ? 9.408 -6.725 15.843 1.00 41.97 265 PRO A C 1
ATOM 2201 O O . PRO A 1 265 ? 9.922 -6.581 16.950 1.00 41.97 265 PRO A O 1
ATOM 2204 N N . LYS A 1 266 ? 9.636 -5.860 14.852 1.00 38.72 266 LYS A N 1
ATOM 2205 C CA . LYS A 1 266 ? 9.955 -4.473 15.169 1.00 38.72 266 LYS A CA 1
ATOM 2206 C C . LYS A 1 266 ? 8.678 -3.946 15.803 1.00 38.72 266 LYS A C 1
ATOM 2208 O O . LYS A 1 266 ? 7.764 -3.538 15.097 1.00 38.72 266 LYS A O 1
ATOM 2213 N N . SER A 1 267 ? 8.576 -4.107 17.119 1.00 32.31 267 SER A N 1
ATOM 2214 C CA . SER A 1 267 ? 7.521 -3.534 17.933 1.00 32.31 267 SER A CA 1
ATOM 2215 C C . SER A 1 267 ? 7.546 -2.033 17.676 1.00 32.31 267 SER A C 1
ATOM 2217 O O . SER A 1 267 ? 8.422 -1.318 18.155 1.00 32.31 267 SER A O 1
ATOM 2219 N N . HIS A 1 268 ? 6.641 -1.583 16.816 1.00 44.81 268 HIS A N 1
ATOM 2220 C CA . HIS A 1 268 ? 6.314 -0.175 16.648 1.00 44.81 268 HIS A CA 1
ATOM 2221 C C . HIS A 1 268 ? 5.082 0.203 17.489 1.00 44.81 268 HIS A C 1
ATOM 2223 O O . HIS A 1 268 ? 4.541 1.290 17.300 1.00 44.81 268 HIS A O 1
ATOM 2229 N N . LEU A 1 269 ? 4.675 -0.692 18.405 1.00 34.09 269 LEU A N 1
ATOM 2230 C CA . LEU A 1 269 ? 3.785 -0.387 19.524 1.00 34.09 269 LEU A CA 1
ATOM 2231 C C . LEU A 1 269 ? 4.497 0.561 20.495 1.00 34.09 269 LEU A C 1
ATOM 2233 O O . LEU A 1 269 ? 5.673 0.276 20.820 1.00 34.09 269 LEU A O 1
#

Organism: NCBI:txid40085

Foldseek 3Di:
DLVVVCVVFVLQVVSLLVVLVVCVVVVVLVVNVVSCVRRVLQHLDLSVLVVVLVSLCVPCVPPPCSLVSSLVSLVVNCVRNVLPQACVVSLVVNLVSLVPDDAPDDVRVVVSLVVSLVSLLVNLLRQHPCSVVSLVVQLVSLCVVPVVCSVVSNVVRVVSNVLSPVVNVVLCVLCPPADLNAGADADPVDPSVVVNVVSLVSNLVVLLVVSSPDPPLVVSLVSSLSSLSSSCSNHVNPVVSVVVNVVSVVVSCVVCVVVVHDDDPPPSD

Secondary structure (DSSP, 8-state):
-HHHHHHHSTT-HHHHHHHHHHHHHTT-HHHHHHHHHHHTTT---HHHHHHHHHHHHHHHTTSTTHHHHHHHHHHHHHHHHTTSTT-HHHHHHHHHHHHHS---SHHHHHHHHHHHHHHHHHHTTS--TTHHHHHHHHHHHHHHH-HHHHHHHHHHHHHHHHHHHHHHHHHHHHTTT--TT---------HHHHHHHHHHHHHHHHHHT-TT--S-HHHHHHHHHHHHHHHHHHHTT-HHHHHHHHHHHHHHHHHHHHTT---------

Radius of gyration: 20.16 Å; chains: 1; bounding box: 46×51×53 Å

Sequence (269 aa):
MYEKLITAFPTTGRFWKIYIEQEMKARNFEKVEKLFQRCLMKILNIELWRLYLNYVKETKCMLPTYKEKMAQAYDFALEKIGLDIHAYPIWNDYVTFLKGVDAVGSYAENQKISAVRKVYQRAVITPIIGIETLWKDYIAFEQSINTIIAERMAMERSREYMNARRVAKELETVTRGLNRNMPATPPTVDREEMKQVELWKKYITWERSNPLRSEDTALVARRVMFAIEQGLLCLAHHPDVWHQAAQFLDHSAKLLQEKGVSYHPKSHL

pLDDT: mean 90.36, std 10.91, range [32.31, 98.31]

InterPro domains:
  IPR003107 HAT (Half-A-TPR) repeat [SM00386] (27-58)
  IPR003107 HAT (Half-A-TPR) repeat [SM00386] (65-100)
  IPR003107 HAT (Half-A-TPR) repeat [SM00386] (111-144)
  IPR003107 HAT (Half-A-TPR) repeat [SM00386] (177-209)
  IPR008847 Suppressor of forked [PF05843] (1-255)
  IPR011990 Tetratricopeptide-like helical domain superfamily [SSF48452] (2-265)
  IPR045243 mRNA 3'-end-processing protein Rna14-like [PTHR19980] (1-265)